Protein AF-Q5DI33-F1 (afdb_monomer_lite)

InterPro domains:
  IPR048680 Conserved oligomeric Golgi complex subunit 4, N-terminal [PF20663] (47-142)
  IPR048682 Conserved oligomeric Golgi complex subunit 4 [PTHR24016] (9-194)

Organism: Schistosoma japonicum (NCBI:txid6182)

Sequence (196 aa):
MDSNVCMVNDFTELNDLIEKSHSVKADLSDEIKNILTRRSELEHKLEKISSLIPDFHKLQVNAENSSKLVGCASELALQLSGKVEQLDFVKNHVLKCVEKLSHIITLKNSALGAKGCLVDNKLDEAAGYVFTYLKMDKDIISLVSRLAEDDPDNNPVITLNDCQQTLLKMIIEKFDEFILKHDEKNIIHLLKIFFY

Secondary structure (DSSP, 8-state):
----------HHHHHHHHHHHHHHHHHHHHHHHHHHHHHHHHHHHHHHHHHHHHHHHHHHHHHHHHHHHHHHHHHHHHHHHHHHHHHHHHHHHHHHHHHHHHHHHHHHHHHHHHHHHHHTT-HHHHHHHHHHHHTS-HHHHHHHHHHTTT-GGG-HHHHHHHHHHHHHHHHHHHHHHHHHTT-HHHHHHHHHHH--

Foldseek 3Di:
DDDDPPDPPDPVVVVVVVVVVVVVVVVVVVVVVVVVVVVVVVVVVVVVVVVCVVVVVVVVVVVVVVVVVVVVVVVVVVVVVVVVVVVVVVVVVVVVVVVLVVLLVLLLVLLVQLVVCVVVVNLLSNLVSLVSVVPDDPVSLVVQQVVCPVPVVSRSSVSSVVSVVSSVVVLVVVLVVCVVVVPVVVNVVSVVSVVD

Radius of gyration: 55.72 Å; chains: 1; bounding box: 127×26×138 Å

pLDDT: mean 82.63, std 13.07, range [31.17, 96.88]

Structure (mmCIF, N/CA/C/O backbone):
data_AF-Q5DI33-F1
#
_entry.id   AF-Q5DI33-F1
#
loop_
_atom_site.group_PDB
_atom_site.id
_atom_site.type_symbol
_atom_site.label_atom_id
_atom_site.label_alt_id
_atom_site.label_comp_id
_atom_site.label_asym_id
_atom_site.label_entity_id
_atom_site.label_seq_id
_atom_site.pdbx_PDB_ins_code
_atom_site.Cartn_x
_atom_site.Cartn_y
_atom_site.Cartn_z
_atom_site.occupancy
_atom_site.B_iso_or_equiv
_atom_site.auth_seq_id
_atom_site.auth_comp_id
_atom_site.auth_asym_id
_atom_site.auth_atom_id
_atom_site.pdbx_PDB_model_num
ATOM 1 N N . MET A 1 1 ? 72.433 -7.603 -87.850 1.00 44.78 1 MET A N 1
ATOM 2 C CA . MET A 1 1 ? 72.172 -6.536 -88.833 1.00 44.78 1 MET A CA 1
ATOM 3 C C . MET A 1 1 ? 71.516 -7.221 -90.001 1.00 44.78 1 MET A C 1
ATOM 5 O O . MET A 1 1 ? 72.180 -8.059 -90.573 1.00 44.78 1 MET A O 1
ATOM 9 N N . ASP A 1 2 ? 70.221 -6.979 -90.173 1.00 31.17 2 ASP A N 1
ATOM 10 C CA . ASP A 1 2 ? 69.369 -7.270 -91.340 1.00 31.17 2 ASP A CA 1
ATOM 11 C C . ASP A 1 2 ? 67.945 -6.988 -90.835 1.00 31.17 2 ASP A C 1
ATOM 13 O O . ASP A 1 2 ? 67.295 -7.822 -90.215 1.00 31.17 2 ASP A O 1
ATOM 17 N N . SER A 1 3 ? 67.595 -5.708 -90.683 1.00 46.69 3 SER A N 1
ATOM 18 C CA . SER A 1 3 ? 66.809 -4.995 -91.698 1.00 46.69 3 SER A CA 1
ATOM 19 C C . SER A 1 3 ? 65.645 -5.840 -92.204 1.00 46.69 3 SER A C 1
ATOM 21 O O . SER A 1 3 ? 65.631 -6.320 -93.330 1.00 46.69 3 SER A O 1
ATOM 23 N N . ASN A 1 4 ? 64.639 -5.986 -91.350 1.00 39.31 4 ASN A N 1
ATOM 24 C CA . ASN A 1 4 ? 63.272 -6.113 -91.821 1.00 39.31 4 ASN A CA 1
ATOM 25 C C . ASN A 1 4 ? 62.377 -5.252 -90.928 1.00 39.31 4 ASN A C 1
ATOM 27 O O . ASN A 1 4 ? 61.563 -5.719 -90.136 1.00 39.31 4 ASN A O 1
ATOM 31 N N . VAL A 1 5 ? 62.608 -3.941 -91.047 1.00 48.56 5 VAL A N 1
ATOM 32 C CA . VAL A 1 5 ? 61.527 -2.959 -90.999 1.00 48.56 5 VAL A CA 1
ATOM 33 C C . VAL A 1 5 ? 60.551 -3.418 -92.077 1.00 48.56 5 VAL A C 1
ATOM 35 O O . VAL A 1 5 ? 60.740 -3.131 -93.257 1.00 48.56 5 VAL A O 1
ATOM 38 N N . CYS A 1 6 ? 59.591 -4.253 -91.683 1.00 50.28 6 CYS A N 1
ATOM 39 C CA . CYS A 1 6 ? 58.514 -4.677 -92.554 1.00 50.28 6 CYS A CA 1
ATOM 40 C C . CYS A 1 6 ? 57.670 -3.431 -92.825 1.00 50.28 6 CYS A C 1
ATOM 42 O O . CYS A 1 6 ? 56.874 -3.009 -91.991 1.00 50.28 6 CYS A O 1
ATOM 44 N N . MET A 1 7 ? 58.017 -2.780 -93.933 1.00 49.38 7 MET A N 1
ATOM 45 C CA . MET A 1 7 ? 57.211 -1.925 -94.791 1.00 49.38 7 MET A CA 1
ATOM 46 C C . MET A 1 7 ? 55.802 -1.635 -94.263 1.00 49.38 7 MET A C 1
ATOM 48 O O . MET A 1 7 ? 54.842 -2.312 -94.621 1.00 49.38 7 MET A O 1
ATOM 52 N N . VAL A 1 8 ? 55.667 -0.546 -93.509 1.00 50.97 8 VAL A N 1
ATOM 53 C CA . VAL A 1 8 ? 54.421 0.224 -93.495 1.00 50.97 8 VAL A CA 1
ATOM 54 C C . VAL A 1 8 ? 54.382 0.974 -94.828 1.00 50.97 8 VAL A C 1
ATOM 56 O O . VAL A 1 8 ? 54.779 2.132 -94.914 1.00 50.97 8 VAL A O 1
ATOM 59 N N . ASN A 1 9 ? 54.048 0.258 -95.904 1.00 55.03 9 ASN A N 1
ATOM 60 C CA . ASN A 1 9 ? 54.024 0.809 -97.264 1.00 55.03 9 ASN A CA 1
ATOM 61 C C . ASN A 1 9 ? 52.664 1.381 -97.666 1.00 55.03 9 ASN A C 1
ATOM 63 O O . ASN A 1 9 ? 52.575 2.001 -98.721 1.00 55.03 9 ASN A O 1
ATOM 67 N N . ASP A 1 10 ? 51.647 1.259 -96.813 1.00 57.19 10 ASP A N 1
ATOM 68 C CA . ASP A 1 10 ? 50.397 1.989 -96.958 1.00 57.19 10 ASP A CA 1
ATOM 69 C C . ASP A 1 10 ? 50.299 3.044 -95.857 1.00 57.19 10 ASP A C 1
ATOM 71 O O . ASP A 1 10 ? 50.104 2.753 -94.677 1.00 57.19 10 ASP A O 1
ATOM 75 N N . PHE A 1 11 ? 50.403 4.310 -96.264 1.00 64.50 11 PHE A N 1
ATOM 76 C CA . PHE A 1 11 ? 50.097 5.486 -95.439 1.00 64.50 11 PHE A CA 1
ATOM 77 C C . PHE A 1 11 ? 48.742 5.341 -94.709 1.00 64.50 11 PHE A C 1
ATOM 79 O O . PHE A 1 11 ? 48.544 5.884 -93.625 1.00 64.50 11 PHE A O 1
ATOM 86 N N . THR A 1 12 ? 47.835 4.551 -95.283 1.00 69.88 12 THR A N 1
ATOM 87 C CA . THR A 1 12 ? 46.534 4.161 -94.738 1.00 69.88 12 THR A CA 1
ATOM 88 C C . THR A 1 12 ? 46.633 3.302 -93.470 1.00 69.88 12 THR A C 1
ATOM 90 O O . THR A 1 12 ? 45.932 3.593 -92.508 1.00 69.88 12 THR A O 1
ATOM 93 N N . GLU A 1 13 ? 47.517 2.297 -93.414 1.00 73.88 13 GLU A N 1
ATOM 94 C CA . GLU A 1 13 ? 47.664 1.423 -92.232 1.00 73.88 13 GLU A CA 1
ATOM 95 C C . GLU A 1 13 ? 48.309 2.161 -91.053 1.00 73.88 13 GLU A C 1
ATOM 97 O O . GLU A 1 13 ? 47.918 1.963 -89.903 1.00 73.88 13 GLU A O 1
ATOM 102 N N . LEU A 1 14 ? 49.263 3.064 -91.323 1.00 75.31 14 LEU A N 1
ATOM 103 C CA . LEU A 1 14 ? 49.844 3.921 -90.284 1.00 75.31 14 LEU A CA 1
ATOM 104 C C . LEU A 1 14 ? 48.796 4.865 -89.687 1.00 75.31 14 LEU A C 1
ATOM 106 O O . LEU A 1 14 ? 48.757 5.043 -88.471 1.00 75.31 14 LEU A O 1
ATOM 110 N N . ASN A 1 15 ? 47.952 5.456 -90.537 1.00 77.06 15 ASN A N 1
ATOM 111 C CA . ASN A 1 15 ? 46.877 6.339 -90.096 1.00 77.06 15 ASN A CA 1
ATOM 112 C C . ASN A 1 15 ? 45.816 5.586 -89.285 1.00 77.06 15 ASN A C 1
ATOM 114 O O . ASN A 1 15 ? 45.403 6.106 -88.256 1.00 77.06 15 ASN A O 1
ATOM 118 N N . ASP A 1 16 ? 45.452 4.359 -89.666 1.00 81.25 16 ASP A N 1
ATOM 119 C CA . ASP A 1 16 ? 44.507 3.521 -88.909 1.00 81.25 16 ASP A CA 1
ATOM 120 C C . ASP A 1 16 ? 45.058 3.144 -87.519 1.00 81.25 16 ASP A C 1
ATOM 122 O O . ASP A 1 16 ? 44.369 3.226 -86.501 1.00 81.25 16 ASP A O 1
ATOM 126 N N . LEU A 1 17 ? 46.352 2.818 -87.428 1.00 80.69 17 LEU A N 1
ATOM 127 C CA . LEU A 1 17 ? 47.011 2.492 -86.157 1.00 80.69 17 LEU A CA 1
ATOM 128 C C . LEU A 1 17 ? 47.173 3.728 -85.253 1.00 80.69 17 LEU A C 1
ATOM 130 O O . LEU A 1 17 ? 47.034 3.630 -84.029 1.00 80.69 17 LEU A O 1
ATOM 134 N N . ILE A 1 18 ? 47.423 4.899 -85.848 1.00 80.56 18 ILE A N 1
ATOM 135 C CA . ILE A 1 18 ? 47.423 6.196 -85.158 1.00 80.56 18 ILE A CA 1
ATOM 136 C C . ILE A 1 18 ? 46.013 6.532 -84.660 1.00 80.56 18 ILE A C 1
ATOM 138 O O . ILE A 1 18 ? 45.859 6.887 -83.491 1.00 80.56 18 ILE A O 1
ATOM 142 N N . GLU A 1 19 ? 44.983 6.369 -85.488 1.00 84.12 19 GLU A N 1
ATOM 143 C CA . GLU A 1 19 ? 43.584 6.630 -85.135 1.00 84.12 19 GLU A CA 1
ATOM 144 C C . GLU A 1 19 ? 43.111 5.708 -84.005 1.00 84.12 19 GLU A C 1
ATOM 146 O O . GLU A 1 19 ? 42.565 6.181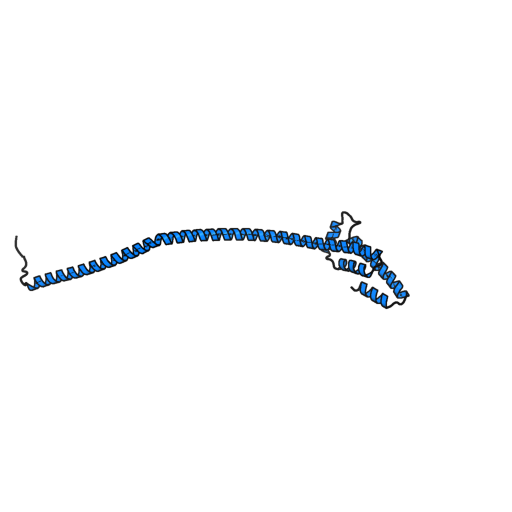 -83.008 1.00 84.12 19 GLU A O 1
ATOM 151 N N . LYS A 1 20 ? 43.446 4.417 -84.073 1.00 86.00 20 LYS A N 1
ATOM 152 C CA . LYS A 1 20 ? 43.172 3.440 -83.012 1.00 86.00 20 LYS A CA 1
ATOM 153 C C . LYS A 1 20 ? 43.924 3.741 -81.712 1.00 86.00 20 LYS A C 1
ATOM 155 O O . LYS A 1 20 ? 43.391 3.558 -80.621 1.00 86.00 20 LYS A O 1
ATOM 160 N N . SER A 1 21 ? 45.165 4.217 -81.795 1.00 81.69 21 SER A N 1
ATOM 161 C CA . SER A 1 21 ? 45.919 4.664 -80.615 1.00 81.69 21 SER A CA 1
ATOM 162 C C . SER A 1 21 ? 45.290 5.915 -79.989 1.00 81.69 21 SER A C 1
ATOM 16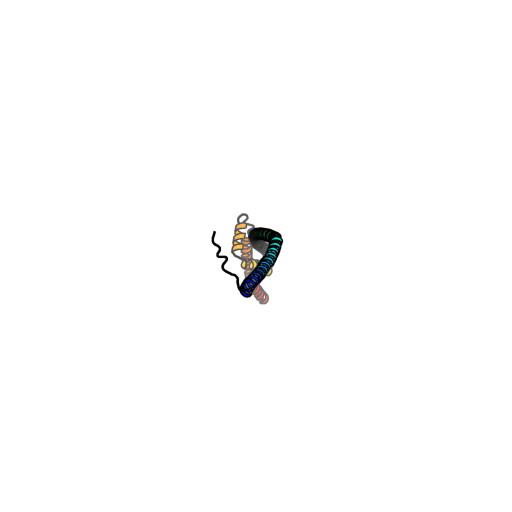4 O O . SER A 1 21 ? 45.161 6.010 -78.765 1.00 81.69 21 SER A O 1
ATOM 166 N N . HIS A 1 22 ? 44.829 6.856 -80.818 1.00 87.44 22 HIS A N 1
ATOM 167 C CA . HIS A 1 22 ? 44.099 8.036 -80.362 1.00 87.44 22 HIS A CA 1
ATOM 168 C C . HIS A 1 22 ? 42.747 7.684 -79.738 1.00 87.44 22 HIS A C 1
ATOM 170 O O . HIS A 1 22 ? 42.418 8.264 -78.702 1.00 87.44 22 HIS A O 1
ATOM 176 N N . SER A 1 23 ? 42.007 6.723 -80.299 1.00 88.38 23 SER A N 1
ATOM 177 C CA . SER A 1 23 ? 40.729 6.269 -79.744 1.00 88.38 23 SER A CA 1
ATOM 178 C C . SER A 1 23 ? 40.925 5.609 -78.379 1.00 88.38 23 SER A C 1
ATOM 180 O O . SER A 1 23 ? 40.301 6.022 -77.409 1.00 88.38 23 SER A O 1
ATOM 182 N N . VAL A 1 24 ? 41.891 4.691 -78.250 1.00 89.00 24 VAL A N 1
ATOM 183 C CA . VAL A 1 24 ? 42.219 4.045 -76.967 1.00 89.00 24 VAL A CA 1
ATOM 184 C C . VAL A 1 24 ? 42.677 5.071 -75.928 1.00 89.00 24 VAL A C 1
ATOM 186 O O . VAL A 1 24 ? 42.323 4.977 -74.754 1.00 89.00 24 VAL A O 1
ATOM 189 N N . LYS A 1 25 ? 43.449 6.085 -76.336 1.00 86.44 25 LYS A N 1
ATOM 190 C CA . LYS A 1 25 ? 43.870 7.168 -75.439 1.00 86.44 25 LYS A CA 1
ATOM 191 C C . LYS A 1 25 ? 42.691 8.035 -74.982 1.00 86.44 25 LYS A C 1
ATOM 193 O O . LYS A 1 25 ? 42.705 8.498 -73.841 1.00 86.44 25 LYS A O 1
ATOM 198 N N . ALA A 1 26 ? 41.703 8.265 -75.845 1.00 89.69 26 ALA A N 1
ATOM 199 C CA . ALA A 1 26 ? 40.478 8.977 -75.495 1.00 89.69 26 ALA A CA 1
ATOM 200 C C . ALA A 1 26 ? 39.623 8.155 -74.517 1.00 89.69 26 ALA A C 1
ATOM 202 O O . ALA A 1 26 ? 39.282 8.669 -73.452 1.00 89.69 26 ALA A O 1
ATOM 203 N N . ASP A 1 27 ? 39.406 6.869 -74.805 1.00 91.81 27 ASP A N 1
ATOM 204 C CA . ASP A 1 27 ? 38.651 5.945 -73.950 1.00 91.81 27 ASP A CA 1
ATOM 205 C C . ASP A 1 27 ? 39.274 5.839 -72.549 1.00 91.81 27 ASP A C 1
ATOM 207 O O . ASP A 1 27 ? 38.593 6.020 -71.538 1.00 91.81 27 ASP A O 1
ATOM 211 N N . LEU A 1 28 ? 40.598 5.648 -72.473 1.00 91.06 28 LEU A N 1
ATOM 212 C CA . LEU A 1 28 ? 41.333 5.635 -71.204 1.00 91.06 28 LEU A CA 1
ATOM 213 C C . LEU A 1 28 ? 41.238 6.977 -70.473 1.00 91.06 28 LEU A C 1
ATOM 215 O O . LEU A 1 28 ? 41.138 7.012 -69.247 1.00 91.06 28 LEU A O 1
ATOM 219 N N . SER A 1 29 ? 41.276 8.098 -71.199 1.00 91.81 29 SER A N 1
ATOM 220 C CA . SER A 1 29 ? 41.137 9.414 -70.578 1.00 91.81 29 SER A CA 1
ATOM 221 C C . SER A 1 29 ? 39.753 9.605 -69.964 1.00 91.81 29 SER A C 1
ATOM 223 O O . SER A 1 29 ? 39.655 10.247 -68.916 1.00 91.81 29 SER A O 1
ATOM 225 N N . ASP A 1 30 ? 38.705 9.083 -70.592 1.00 93.19 30 ASP A N 1
ATOM 226 C CA . ASP A 1 30 ? 37.338 9.186 -70.094 1.00 93.19 30 ASP A CA 1
ATOM 227 C C . ASP A 1 30 ? 37.078 8.215 -68.937 1.00 93.19 30 ASP A C 1
ATOM 229 O O . ASP A 1 30 ? 36.457 8.603 -67.944 1.00 93.19 30 ASP A O 1
ATOM 233 N N . GLU A 1 31 ? 37.656 7.013 -68.972 1.00 94.00 31 GLU A N 1
ATOM 234 C CA . GLU A 1 31 ? 37.632 6.084 -67.840 1.00 94.00 31 GLU A CA 1
ATOM 235 C C . GLU A 1 31 ? 38.352 6.669 -66.612 1.00 94.00 31 GLU A C 1
ATOM 237 O O . GLU A 1 31 ? 37.817 6.639 -65.501 1.00 94.00 31 GLU A O 1
ATOM 242 N N . ILE A 1 32 ? 39.511 7.312 -66.804 1.00 93.25 32 ILE A N 1
ATOM 243 C CA . ILE A 1 32 ? 40.227 8.014 -65.727 1.00 93.25 32 ILE A CA 1
ATOM 244 C C . ILE A 1 32 ? 39.377 9.153 -65.149 1.00 93.25 32 ILE A C 1
ATOM 246 O O . ILE A 1 32 ? 39.295 9.287 -63.926 1.00 93.25 32 ILE A O 1
ATOM 250 N N . LYS A 1 33 ? 38.703 9.958 -65.982 1.00 93.88 33 LYS A N 1
ATOM 251 C CA . LYS A 1 33 ? 37.793 11.015 -65.492 1.00 93.88 33 LYS A CA 1
ATOM 252 C C . LYS A 1 33 ? 36.632 10.431 -64.688 1.00 93.88 33 LYS A C 1
ATOM 254 O O . LYS A 1 33 ? 36.264 10.988 -63.652 1.00 93.88 33 LYS A O 1
ATOM 259 N N . ASN A 1 34 ? 36.073 9.307 -65.126 1.00 94.94 34 ASN A N 1
ATOM 260 C CA . ASN A 1 34 ? 34.996 8.625 -64.414 1.00 94.94 34 ASN A CA 1
ATOM 261 C C . ASN A 1 34 ? 35.470 8.091 -63.046 1.00 94.94 34 ASN A C 1
ATOM 263 O O . ASN A 1 34 ? 34.822 8.284 -62.018 1.00 94.94 34 ASN A O 1
ATOM 267 N N . ILE A 1 35 ? 36.666 7.503 -62.987 1.00 94.25 35 ILE A N 1
ATOM 268 C CA . ILE A 1 35 ? 37.259 7.049 -61.721 1.00 94.25 35 ILE A CA 1
ATOM 269 C C . ILE A 1 35 ? 37.544 8.235 -60.786 1.00 94.25 35 ILE A C 1
ATOM 271 O O . ILE A 1 35 ? 37.268 8.153 -59.588 1.00 94.25 35 ILE A O 1
ATOM 275 N N . LEU A 1 36 ? 38.056 9.351 -61.312 1.00 93.00 36 LEU A N 1
ATOM 276 C CA . LEU A 1 36 ? 38.345 10.555 -60.525 1.00 93.00 36 LEU A CA 1
ATOM 277 C C . LEU A 1 36 ? 37.079 11.204 -59.956 1.00 93.00 36 LEU A C 1
ATOM 279 O O . LEU A 1 36 ? 37.060 11.581 -58.784 1.00 93.00 36 LEU A O 1
ATOM 283 N N . THR A 1 37 ? 36.012 11.298 -60.750 1.00 94.44 37 THR A N 1
ATOM 284 C CA . THR A 1 37 ? 34.717 11.821 -60.284 1.00 94.44 37 THR A CA 1
ATOM 285 C C . THR A 1 37 ? 34.126 10.929 -59.196 1.00 94.44 37 THR A C 1
ATOM 287 O O . THR A 1 37 ? 33.798 11.419 -58.115 1.00 94.44 37 THR A O 1
ATOM 290 N N . ARG A 1 38 ? 34.120 9.606 -59.394 1.00 94.56 38 ARG A N 1
ATOM 291 C CA . ARG A 1 38 ? 33.676 8.649 -58.371 1.00 94.56 38 ARG A CA 1
ATOM 292 C C . ARG A 1 38 ? 34.510 8.714 -57.089 1.00 94.56 38 ARG A C 1
ATOM 294 O O . ARG A 1 38 ? 33.965 8.584 -55.993 1.00 94.56 38 ARG A O 1
ATOM 301 N N . ARG A 1 39 ? 35.825 8.918 -57.199 1.00 94.25 39 ARG A N 1
ATOM 302 C CA . ARG A 1 39 ? 36.699 9.115 -56.036 1.00 94.25 39 ARG A CA 1
ATOM 303 C C . ARG A 1 39 ? 36.318 10.379 -55.264 1.00 94.25 39 ARG A C 1
ATOM 305 O O . ARG A 1 39 ? 36.186 10.309 -54.047 1.00 94.25 39 ARG A O 1
ATOM 312 N N . SER A 1 40 ? 36.086 11.491 -55.959 1.00 93.69 40 SER A N 1
ATOM 313 C CA . SER A 1 40 ? 35.659 12.749 -55.334 1.00 93.69 40 SER A CA 1
ATOM 314 C C . SER A 1 40 ? 34.320 12.600 -54.597 1.00 93.69 40 SER A C 1
ATOM 316 O O . SER A 1 40 ? 34.174 13.053 -53.462 1.00 93.69 40 SER A O 1
ATOM 318 N N . GLU A 1 41 ? 33.359 11.881 -55.182 1.00 94.38 41 GLU A N 1
ATOM 319 C CA . GLU A 1 41 ? 32.087 11.585 -54.516 1.00 94.38 41 GLU A CA 1
ATOM 320 C C . GLU A 1 41 ? 32.260 10.745 -53.242 1.00 94.38 41 GLU A C 1
ATOM 322 O O . GLU A 1 41 ? 31.561 10.968 -52.249 1.00 94.38 41 GLU A O 1
ATOM 327 N N . LEU A 1 42 ? 33.171 9.766 -53.262 1.00 94.00 42 LEU A N 1
ATOM 328 C CA . LEU A 1 42 ? 33.480 8.934 -52.099 1.00 94.00 42 LEU A CA 1
ATOM 329 C C . LEU A 1 42 ? 34.164 9.739 -50.992 1.00 94.00 42 LEU A C 1
ATOM 331 O O . LEU A 1 42 ? 33.774 9.599 -49.835 1.00 94.00 42 LEU A O 1
ATOM 335 N N . GLU A 1 43 ? 35.122 10.600 -51.334 1.00 95.31 43 GLU A N 1
ATOM 336 C CA . GLU A 1 43 ? 35.795 11.487 -50.377 1.00 95.31 43 GLU A CA 1
ATOM 337 C C . GLU A 1 43 ? 34.782 12.413 -49.686 1.00 95.31 43 GLU A C 1
ATOM 339 O O . GLU A 1 43 ? 34.756 12.485 -48.460 1.00 95.31 43 GLU A O 1
ATOM 344 N N . HIS A 1 44 ? 33.847 13.002 -50.435 1.00 94.31 44 HIS A N 1
ATOM 345 C CA . HIS A 1 44 ? 32.794 13.843 -49.860 1.00 94.31 44 HIS A CA 1
ATOM 346 C C . HIS A 1 44 ? 31.805 13.062 -48.970 1.00 94.31 44 HIS A C 1
ATOM 348 O O . HIS A 1 44 ? 31.359 13.558 -47.933 1.00 94.31 44 HIS A O 1
ATOM 354 N N . LYS A 1 45 ? 31.451 11.817 -49.328 1.00 93.81 45 LYS A N 1
ATOM 355 C CA . LYS A 1 45 ? 30.645 10.943 -48.449 1.00 93.81 45 LYS A CA 1
ATOM 356 C C . LYS A 1 45 ? 31.395 10.599 -47.163 1.00 93.81 45 LYS A C 1
ATOM 358 O O . LYS A 1 45 ? 30.783 10.572 -46.098 1.00 93.81 45 LYS A O 1
ATOM 363 N N . LEU A 1 46 ? 32.698 10.349 -47.257 1.00 94.06 46 LEU A N 1
ATOM 364 C CA . LEU A 1 46 ? 33.542 10.036 -46.109 1.00 94.06 46 LEU A CA 1
ATOM 365 C C . LEU A 1 46 ? 33.687 11.246 -45.181 1.00 94.06 46 LEU A C 1
ATOM 367 O O . LEU A 1 46 ? 33.570 11.094 -43.969 1.00 94.06 46 LEU A O 1
ATOM 371 N N . GLU A 1 47 ? 33.836 12.445 -45.740 1.00 94.06 47 GLU A N 1
ATOM 372 C CA . GLU A 1 47 ? 33.858 13.696 -44.984 1.00 94.06 47 GLU A CA 1
ATOM 373 C C . GLU A 1 47 ? 32.536 13.915 -44.230 1.00 94.06 47 GLU A C 1
ATOM 375 O O . GLU A 1 47 ? 32.546 14.169 -43.025 1.00 94.06 47 GLU A O 1
ATOM 380 N N . LYS A 1 48 ? 31.391 13.685 -44.887 1.00 93.12 48 LYS A N 1
ATOM 381 C CA . LYS A 1 48 ? 30.071 13.715 -44.230 1.00 93.12 48 LYS A CA 1
ATOM 382 C C . LYS A 1 48 ? 29.929 12.700 -43.099 1.00 93.12 48 LYS A C 1
ATOM 384 O O . LYS A 1 48 ? 29.329 13.005 -42.078 1.00 93.12 48 LYS A O 1
ATOM 389 N N . ILE A 1 49 ? 30.447 11.487 -43.266 1.00 91.25 49 ILE A N 1
ATOM 390 C CA . ILE A 1 49 ? 30.435 10.494 -42.185 1.00 91.25 49 ILE A CA 1
ATOM 391 C C . ILE A 1 49 ? 31.339 10.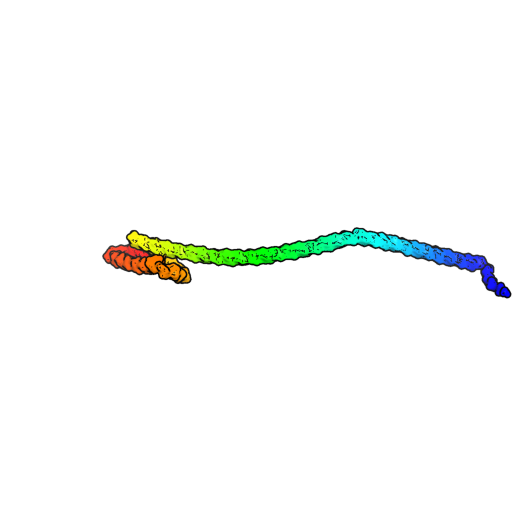967 -41.045 1.00 91.25 49 ILE A C 1
ATOM 393 O O . ILE A 1 49 ? 30.933 10.925 -39.887 1.00 91.25 49 ILE A O 1
ATOM 397 N N . SER A 1 50 ? 32.532 11.469 -41.366 1.00 91.50 50 SER A N 1
ATOM 398 C CA . SER A 1 50 ? 33.492 11.944 -40.370 1.00 91.50 50 SER A CA 1
ATOM 399 C C . SER A 1 50 ? 32.942 13.094 -39.521 1.00 91.50 50 SER A C 1
ATOM 401 O O . SER A 1 50 ? 33.184 13.126 -38.316 1.00 91.50 50 SER A O 1
ATOM 403 N N . SER A 1 51 ? 32.128 13.978 -40.109 1.00 92.56 51 SER A N 1
ATOM 404 C CA . SER A 1 51 ? 31.489 15.078 -39.386 1.00 92.56 51 SER A CA 1
ATOM 405 C C . SER A 1 51 ? 30.323 14.635 -38.498 1.00 92.56 51 SER A C 1
ATOM 407 O O . SER A 1 51 ? 30.033 15.312 -37.516 1.00 92.56 51 SER A O 1
ATOM 409 N N . LEU A 1 52 ? 29.697 13.487 -38.781 1.00 93.00 52 LEU A N 1
ATOM 410 C CA . LEU A 1 52 ? 28.607 12.919 -37.978 1.00 93.00 52 LEU A CA 1
ATOM 411 C C . LEU A 1 52 ? 29.097 12.081 -36.785 1.00 93.00 52 LEU A C 1
ATOM 413 O O . LEU A 1 52 ? 28.364 11.931 -35.807 1.00 93.00 52 LEU A O 1
ATOM 417 N N . ILE A 1 53 ? 30.324 11.544 -36.823 1.00 93.19 53 ILE A N 1
ATOM 418 C CA . ILE A 1 53 ? 30.898 10.724 -35.735 1.00 93.19 53 ILE A CA 1
ATOM 419 C C . ILE A 1 53 ? 30.815 11.415 -34.354 1.00 93.19 53 ILE A C 1
ATOM 421 O O . ILE A 1 53 ? 30.377 10.766 -33.400 1.00 93.19 53 ILE A O 1
ATOM 425 N N . PRO A 1 54 ? 31.171 12.708 -34.199 1.00 92.50 54 PRO A N 1
ATOM 426 C CA . PRO A 1 54 ? 31.058 13.401 -32.915 1.00 92.50 54 PRO A CA 1
ATOM 427 C C . PRO A 1 54 ? 29.625 13.468 -32.377 1.00 92.50 54 PRO A C 1
ATOM 429 O O . PRO A 1 54 ? 29.419 13.391 -31.165 1.00 92.50 54 PRO A O 1
ATOM 432 N N . ASP A 1 55 ? 28.632 13.594 -33.256 1.00 92.69 55 ASP A N 1
ATOM 433 C CA . ASP A 1 55 ? 27.228 13.660 -32.853 1.00 92.69 55 ASP A CA 1
ATOM 434 C C . ASP A 1 55 ? 26.696 12.283 -32.444 1.00 92.69 55 ASP A C 1
ATOM 436 O O . ASP A 1 55 ? 25.980 12.182 -31.446 1.00 92.69 55 ASP A O 1
ATOM 440 N N . PHE A 1 56 ? 27.133 11.209 -33.111 1.00 91.94 56 PHE A N 1
ATOM 441 C CA . PHE A 1 56 ? 26.876 9.841 -32.650 1.00 91.94 56 PHE A CA 1
ATOM 442 C C . PHE A 1 56 ? 27.495 9.570 -31.277 1.00 91.94 56 PHE A C 1
ATOM 444 O O . PHE A 1 56 ? 26.840 8.976 -30.423 1.00 91.94 56 PHE A O 1
ATOM 451 N N . HIS A 1 57 ? 28.715 10.049 -31.025 1.00 94.12 57 HIS A N 1
ATOM 452 C CA . HIS A 1 57 ? 29.346 9.909 -29.713 1.00 94.12 57 HIS A CA 1
ATOM 453 C C . HIS A 1 57 ? 28.560 10.652 -28.620 1.00 94.12 57 HIS A C 1
ATOM 455 O O . HIS A 1 57 ? 28.299 10.098 -27.553 1.00 94.12 57 HIS A O 1
ATOM 461 N N . LYS A 1 58 ? 28.116 11.891 -28.881 1.00 95.06 58 LYS A N 1
ATOM 462 C CA . LYS A 1 58 ? 27.239 12.623 -27.947 1.00 95.06 58 LYS A CA 1
ATOM 463 C C . LYS A 1 58 ? 25.929 11.877 -27.705 1.00 95.06 58 LYS A C 1
ATOM 465 O O . LYS A 1 58 ? 25.484 11.794 -26.563 1.00 95.06 58 LYS A O 1
ATOM 470 N N . LEU A 1 59 ? 25.318 11.332 -28.757 1.00 95.19 59 LEU A N 1
ATOM 471 C CA . LEU A 1 59 ? 24.086 10.556 -28.645 1.00 95.19 59 LEU A CA 1
ATOM 472 C C . LEU A 1 59 ? 24.289 9.306 -27.783 1.00 95.19 59 LEU A C 1
ATOM 474 O O . LEU A 1 59 ? 23.452 9.028 -26.929 1.00 95.19 59 LEU A O 1
ATOM 478 N N . GLN A 1 60 ? 25.405 8.596 -27.956 1.00 95.75 60 GLN A N 1
ATOM 479 C CA . GLN A 1 60 ? 25.755 7.440 -27.134 1.00 95.75 60 GLN A CA 1
ATOM 480 C C . GLN A 1 60 ? 25.899 7.827 -25.658 1.00 95.75 60 GLN A C 1
ATOM 482 O O . GLN A 1 60 ? 25.249 7.225 -24.806 1.00 95.75 60 GLN A O 1
ATOM 487 N N . VAL A 1 61 ? 26.684 8.865 -25.351 1.00 96.06 61 VAL A N 1
ATOM 488 C CA . VAL A 1 61 ? 26.861 9.349 -23.970 1.00 96.06 61 VAL A CA 1
ATOM 489 C C . VAL A 1 61 ? 25.522 9.765 -23.359 1.00 96.06 61 VAL A C 1
ATOM 491 O O . VAL A 1 61 ? 25.229 9.440 -22.209 1.00 96.06 61 VAL A O 1
ATOM 494 N N . ASN A 1 62 ? 24.674 10.447 -24.129 1.00 95.25 62 ASN A N 1
ATOM 495 C CA . ASN A 1 62 ? 23.342 10.833 -23.675 1.00 95.25 62 ASN A CA 1
ATOM 496 C C . ASN A 1 62 ? 22.458 9.611 -23.402 1.00 95.25 62 ASN A C 1
ATOM 498 O O . ASN A 1 62 ? 21.803 9.570 -22.365 1.00 95.25 62 ASN A O 1
ATOM 502 N N . ALA A 1 63 ? 22.471 8.602 -24.276 1.00 95.56 63 ALA A N 1
ATOM 503 C CA . ALA A 1 63 ? 21.719 7.366 -24.081 1.00 95.56 63 ALA A CA 1
ATOM 504 C C . ALA A 1 63 ? 22.185 6.601 -22.830 1.00 95.56 63 ALA A C 1
ATOM 506 O O . ALA A 1 63 ? 21.357 6.144 -22.041 1.00 95.56 63 ALA A O 1
ATOM 507 N N . GLU A 1 64 ? 23.497 6.515 -22.600 1.00 96.50 64 GLU A N 1
ATOM 508 C CA . GLU A 1 64 ? 24.069 5.909 -21.393 1.00 96.50 64 GLU A CA 1
ATOM 509 C C . GLU A 1 64 ? 23.657 6.668 -20.125 1.00 96.50 64 GLU A C 1
ATOM 511 O O . GLU A 1 64 ? 23.265 6.056 -19.130 1.00 96.50 64 GLU A O 1
ATOM 516 N N . ASN A 1 65 ? 23.695 8.001 -20.159 1.00 96.25 65 ASN A N 1
ATOM 517 C CA . ASN A 1 65 ? 23.272 8.837 -19.037 1.00 96.25 65 ASN A CA 1
ATOM 518 C C . ASN A 1 65 ? 21.772 8.702 -18.758 1.00 96.25 65 ASN A C 1
ATOM 520 O O . ASN A 1 65 ? 21.380 8.540 -17.604 1.00 96.25 65 ASN A O 1
ATOM 524 N N . SER A 1 66 ? 20.930 8.713 -19.794 1.00 95.44 66 SER A N 1
ATOM 525 C CA . SER A 1 66 ? 19.491 8.480 -19.655 1.00 95.44 66 SER A CA 1
ATOM 526 C C . SER A 1 66 ? 19.196 7.096 -19.082 1.00 95.44 66 SER A C 1
ATOM 528 O O . SER A 1 66 ? 18.369 6.985 -18.183 1.00 95.44 66 SER A O 1
ATOM 530 N N . SER A 1 67 ? 19.904 6.057 -19.530 1.00 96.62 67 SER A N 1
ATOM 531 C CA . SER A 1 67 ? 19.770 4.702 -18.984 1.00 96.62 67 SER A CA 1
ATOM 532 C C . SER A 1 67 ? 20.108 4.653 -17.490 1.00 96.62 67 SER A C 1
ATOM 534 O O . SER A 1 67 ? 19.323 4.139 -16.691 1.00 96.62 67 SER A O 1
ATOM 536 N N . LYS A 1 68 ? 21.219 5.281 -17.078 1.00 96.62 68 LYS A N 1
ATOM 537 C CA . LYS A 1 68 ? 21.594 5.400 -15.658 1.00 96.62 68 LYS A CA 1
ATOM 538 C C . LYS A 1 68 ? 20.534 6.142 -14.846 1.00 96.62 68 LYS A C 1
ATOM 540 O O . LYS A 1 68 ? 20.155 5.674 -13.777 1.00 96.62 68 LYS A O 1
ATOM 545 N N . LEU A 1 69 ? 20.029 7.266 -15.356 1.00 96.88 69 LEU A N 1
ATOM 546 C CA . LEU A 1 69 ? 18.986 8.051 -14.689 1.00 96.88 69 LEU A CA 1
ATOM 547 C C . LEU A 1 69 ? 17.691 7.254 -14.514 1.00 96.88 69 LEU A C 1
ATOM 549 O O . LEU A 1 69 ? 17.114 7.272 -13.430 1.00 96.88 69 LEU A O 1
ATOM 553 N N . VAL A 1 70 ? 17.257 6.529 -15.548 1.00 96.81 70 VAL A N 1
ATOM 554 C CA . VAL A 1 70 ? 16.087 5.643 -15.473 1.00 96.81 70 VAL A CA 1
ATOM 555 C C . VAL A 1 70 ? 16.320 4.528 -14.452 1.00 96.81 70 VAL A C 1
ATOM 557 O O . VAL A 1 70 ? 15.427 4.247 -13.655 1.00 96.81 70 VAL A O 1
ATOM 560 N N . GLY A 1 71 ? 17.523 3.948 -14.411 1.00 96.62 71 GLY A N 1
ATOM 561 C CA . GLY A 1 71 ? 17.911 2.964 -13.399 1.00 96.62 71 GLY A CA 1
ATOM 562 C C . GLY A 1 71 ? 17.798 3.508 -11.973 1.00 96.62 71 GLY A C 1
ATOM 563 O O . GLY A 1 71 ? 17.102 2.920 -11.146 1.00 96.62 71 GLY A O 1
ATOM 564 N N . CYS A 1 72 ? 18.397 4.671 -11.699 1.00 96.00 72 CYS A N 1
ATOM 565 C CA . CYS A 1 72 ? 18.304 5.324 -10.391 1.00 96.00 72 CYS A CA 1
ATOM 566 C C . CYS A 1 72 ? 16.858 5.686 -10.023 1.00 96.00 72 CYS A C 1
ATOM 568 O O . CYS A 1 72 ? 16.443 5.483 -8.885 1.00 96.00 72 CYS A O 1
ATOM 570 N N . ALA A 1 73 ? 16.071 6.198 -10.974 1.00 95.50 73 ALA A N 1
ATOM 571 C CA . ALA A 1 73 ? 14.665 6.522 -10.746 1.00 95.50 73 ALA A CA 1
ATOM 572 C C . ALA A 1 73 ? 13.843 5.268 -10.408 1.00 95.50 73 ALA A C 1
ATOM 574 O O . ALA A 1 73 ? 13.016 5.304 -9.498 1.00 95.50 73 ALA A O 1
ATOM 575 N N . SER A 1 74 ? 14.104 4.151 -11.092 1.00 96.19 74 SER A N 1
ATOM 576 C CA . SER A 1 74 ? 13.473 2.861 -10.807 1.00 96.19 74 SER A CA 1
ATOM 577 C C . SER A 1 74 ? 13.840 2.342 -9.416 1.00 96.19 74 SER A C 1
ATOM 579 O O . SER A 1 74 ? 12.966 1.887 -8.683 1.00 96.19 74 SER A O 1
ATOM 581 N N . GLU A 1 75 ? 15.113 2.415 -9.028 1.00 96.06 75 GLU A N 1
ATOM 582 C CA . GLU A 1 75 ? 15.562 1.983 -7.701 1.00 96.06 75 GLU A CA 1
ATOM 583 C C . GLU A 1 75 ? 14.927 2.826 -6.588 1.00 96.06 75 GLU A C 1
ATOM 585 O O . GLU A 1 75 ? 14.394 2.284 -5.618 1.00 96.06 75 GLU A O 1
ATOM 590 N N . LEU A 1 76 ? 14.896 4.150 -6.760 1.00 95.88 76 LEU A N 1
ATOM 591 C CA . LEU A 1 76 ? 14.224 5.056 -5.829 1.00 95.88 76 LEU A CA 1
ATOM 592 C C . LEU A 1 76 ? 12.722 4.772 -5.737 1.00 95.88 76 LEU A C 1
ATOM 594 O O . LEU A 1 76 ? 12.171 4.780 -4.637 1.00 95.88 76 LEU A O 1
ATOM 598 N N . ALA A 1 77 ? 12.058 4.485 -6.860 1.00 96.69 77 ALA A N 1
ATOM 599 C CA . ALA A 1 77 ? 10.645 4.122 -6.874 1.00 96.69 77 ALA A CA 1
ATOM 600 C C . ALA A 1 77 ? 10.380 2.810 -6.116 1.00 96.69 77 ALA A C 1
ATOM 602 O O . ALA A 1 77 ? 9.432 2.746 -5.335 1.00 96.69 77 ALA A O 1
ATOM 603 N N . LEU A 1 78 ? 11.239 1.795 -6.273 1.00 95.12 78 LEU A N 1
ATOM 604 C CA . LEU A 1 78 ? 11.137 0.539 -5.520 1.00 95.12 78 LEU A CA 1
ATOM 605 C C . LEU A 1 78 ? 11.334 0.766 -4.017 1.00 95.12 78 LEU A C 1
ATOM 607 O O . LEU A 1 78 ? 10.544 0.278 -3.208 1.00 95.12 78 LEU A O 1
ATOM 611 N N . GLN A 1 79 ? 12.344 1.550 -3.631 1.00 95.81 79 GLN A N 1
ATOM 612 C CA . GLN A 1 79 ? 12.583 1.891 -2.226 1.00 95.81 79 GLN A CA 1
ATOM 613 C C . GLN A 1 79 ? 11.422 2.689 -1.622 1.00 95.81 79 GLN A C 1
ATOM 615 O O . GLN A 1 79 ? 11.020 2.436 -0.484 1.00 95.81 79 GLN A O 1
ATOM 620 N N . LEU A 1 80 ? 10.871 3.648 -2.371 1.00 96.25 80 LEU A N 1
ATOM 621 C CA . LEU A 1 80 ? 9.715 4.428 -1.943 1.00 96.25 80 LEU A CA 1
ATOM 622 C C . LEU A 1 80 ? 8.481 3.537 -1.783 1.00 96.25 80 LEU A C 1
ATOM 624 O O . LEU A 1 80 ? 7.818 3.623 -0.755 1.00 96.25 80 LEU A O 1
ATOM 628 N N . SER A 1 81 ? 8.214 2.647 -2.742 1.00 95.50 81 SER A N 1
ATOM 629 C CA . SER A 1 81 ? 7.107 1.689 -2.668 1.00 95.50 81 SER A CA 1
ATOM 630 C C . SER A 1 81 ? 7.211 0.808 -1.423 1.00 95.50 81 SER A C 1
ATOM 632 O O . SER A 1 81 ? 6.238 0.682 -0.686 1.00 95.50 81 SER A O 1
ATOM 634 N N . GLY A 1 82 ? 8.400 0.267 -1.130 1.00 94.06 82 GLY A N 1
ATOM 635 C CA . GLY A 1 82 ? 8.614 -0.542 0.073 1.00 94.06 82 GLY A CA 1
ATOM 636 C C . GLY A 1 82 ? 8.389 0.243 1.371 1.00 94.06 82 GLY A C 1
ATOM 637 O O . GLY A 1 82 ? 7.804 -0.273 2.321 1.00 94.06 82 GLY A O 1
ATOM 638 N N . LYS A 1 83 ? 8.793 1.520 1.417 1.00 95.94 83 LYS A N 1
ATOM 639 C CA . LYS A 1 83 ? 8.520 2.394 2.572 1.00 95.94 83 LYS A CA 1
ATOM 640 C C . LYS A 1 83 ? 7.035 2.722 2.723 1.00 95.94 83 LYS A C 1
ATOM 642 O O . LYS A 1 83 ? 6.551 2.783 3.850 1.00 95.94 83 LYS A O 1
ATOM 647 N N . VAL A 1 84 ? 6.318 2.933 1.619 1.00 96.44 84 VAL A N 1
ATOM 648 C CA . VAL A 1 84 ? 4.866 3.173 1.634 1.00 96.44 84 VAL A CA 1
ATOM 649 C C . VAL A 1 84 ? 4.129 1.936 2.140 1.00 96.44 84 VAL A C 1
ATOM 651 O O . VAL A 1 84 ? 3.278 2.066 3.011 1.00 96.44 84 VAL A O 1
ATOM 654 N N . GLU A 1 85 ? 4.517 0.741 1.699 1.00 93.94 85 GLU A N 1
ATOM 655 C CA . GLU A 1 85 ? 3.925 -0.513 2.175 1.00 93.94 85 GLU A CA 1
ATOM 656 C C . GLU A 1 85 ? 4.138 -0.718 3.685 1.00 93.94 85 GLU A C 1
ATOM 658 O O . GLU A 1 85 ? 3.202 -1.046 4.418 1.00 93.94 85 GLU A O 1
ATOM 663 N N . GLN A 1 86 ? 5.349 -0.446 4.184 1.00 94.69 86 GLN A N 1
ATOM 664 C CA . GLN A 1 86 ? 5.633 -0.476 5.623 1.00 94.69 86 GLN A CA 1
ATOM 665 C C . GLN A 1 86 ? 4.800 0.552 6.398 1.00 94.69 86 GLN A C 1
ATOM 667 O O . GLN A 1 86 ? 4.272 0.247 7.471 1.00 94.69 86 GLN A O 1
ATOM 672 N N . LEU A 1 87 ? 4.663 1.768 5.865 1.00 96.06 87 LEU A N 1
ATOM 673 C CA . LEU A 1 87 ? 3.852 2.813 6.479 1.00 96.06 87 LEU A CA 1
ATOM 674 C C . LEU A 1 87 ? 2.372 2.417 6.524 1.00 96.06 87 LEU A C 1
ATOM 676 O O . LEU A 1 87 ? 1.730 2.596 7.559 1.00 96.06 87 LEU A O 1
ATOM 680 N N . ASP A 1 88 ? 1.844 1.844 5.445 1.00 96.31 88 ASP A N 1
ATOM 681 C CA . ASP A 1 88 ? 0.465 1.366 5.375 1.00 96.31 88 ASP A CA 1
ATOM 682 C C . ASP A 1 88 ? 0.213 0.218 6.353 1.00 96.31 88 ASP A C 1
ATOM 684 O O . ASP A 1 88 ? -0.828 0.191 7.015 1.00 96.31 88 ASP A O 1
ATOM 688 N N . PHE A 1 89 ? 1.176 -0.689 6.534 1.00 95.31 89 PHE A N 1
ATOM 689 C CA . PHE A 1 89 ? 1.091 -1.728 7.559 1.00 95.31 89 PHE A CA 1
ATOM 690 C C . PHE A 1 89 ? 0.960 -1.128 8.967 1.00 95.31 89 PHE A C 1
ATOM 692 O O . PHE A 1 89 ? 0.033 -1.473 9.707 1.00 95.31 89 PHE A O 1
ATOM 699 N N . VAL A 1 90 ? 1.843 -0.190 9.327 1.00 95.44 90 VAL A N 1
ATOM 700 C CA . VAL A 1 90 ? 1.807 0.478 10.639 1.00 95.44 90 VAL A CA 1
ATOM 701 C C . VAL A 1 90 ? 0.511 1.267 10.808 1.00 95.44 90 VAL A C 1
ATOM 703 O O . VAL A 1 90 ? -0.145 1.156 11.843 1.00 95.44 90 VAL A O 1
ATOM 706 N N . LYS A 1 91 ? 0.092 2.015 9.785 1.00 96.12 91 LYS A N 1
ATOM 707 C CA . LYS A 1 91 ? -1.157 2.782 9.785 1.00 96.12 91 LYS A CA 1
ATOM 708 C C . LYS A 1 91 ? -2.366 1.881 10.011 1.00 96.12 91 LYS A C 1
ATOM 710 O O . LYS A 1 91 ? -3.191 2.185 10.867 1.00 96.12 91 LYS A O 1
ATOM 715 N N . ASN A 1 92 ? -2.458 0.761 9.299 1.00 95.44 92 ASN A N 1
ATOM 716 C CA . ASN A 1 92 ? -3.549 -0.196 9.466 1.00 95.44 92 ASN A CA 1
ATOM 717 C C . ASN A 1 92 ? -3.561 -0.804 10.871 1.00 95.44 92 ASN A C 1
ATOM 719 O O . ASN A 1 92 ? -4.630 -0.996 11.451 1.00 95.44 92 ASN A O 1
ATOM 723 N N . HIS A 1 93 ? -2.390 -1.078 11.444 1.00 94.31 93 HIS A N 1
ATOM 724 C CA . HIS A 1 93 ? -2.296 -1.558 12.818 1.00 94.31 93 HIS A CA 1
ATOM 725 C C . HIS A 1 93 ? -2.777 -0.502 13.825 1.00 94.31 93 HIS A C 1
ATOM 727 O O . HIS A 1 93 ? -3.590 -0.807 14.697 1.00 94.31 93 HIS A O 1
ATOM 733 N N . VAL A 1 94 ? -2.352 0.755 13.665 1.00 96.25 94 VAL A N 1
ATOM 734 C CA . VAL A 1 94 ? -2.797 1.875 14.507 1.00 96.25 94 VAL A CA 1
ATOM 735 C C . VAL A 1 94 ? -4.306 2.085 14.392 1.00 96.25 94 VAL A C 1
ATOM 737 O O . VAL A 1 94 ? -4.970 2.196 15.417 1.00 96.25 94 VAL A O 1
ATOM 740 N N . LEU A 1 95 ? -4.869 2.074 13.181 1.00 95.19 95 LEU A N 1
ATOM 741 C CA . LEU A 1 95 ? -6.312 2.226 12.969 1.00 95.19 95 LEU A CA 1
ATOM 742 C C . LEU A 1 95 ? -7.113 1.130 13.681 1.00 95.19 95 LEU A C 1
ATOM 744 O O . LEU A 1 95 ? -8.074 1.444 14.378 1.00 95.19 95 LEU A O 1
ATOM 748 N N . LYS A 1 96 ? -6.671 -0.131 13.601 1.00 91.25 96 LYS A N 1
ATOM 749 C CA . LYS A 1 96 ? -7.291 -1.240 14.345 1.00 91.25 96 LYS A CA 1
ATOM 750 C C . LYS A 1 96 ? -7.215 -1.036 15.859 1.00 91.25 96 LYS A C 1
ATOM 752 O O . LYS A 1 96 ? -8.168 -1.344 16.568 1.00 91.25 96 LYS A O 1
ATOM 757 N N . CYS A 1 97 ? -6.095 -0.530 16.375 1.00 90.44 97 CYS A N 1
ATOM 758 C CA . CYS A 1 97 ? -5.968 -0.212 17.798 1.00 90.44 97 CYS A CA 1
ATOM 759 C C . CYS A 1 97 ? -6.903 0.930 18.216 1.00 90.44 97 CYS A C 1
ATOM 761 O O . CYS A 1 97 ? -7.528 0.836 19.269 1.00 90.44 97 CYS A O 1
ATOM 763 N N . VAL A 1 98 ? -7.035 1.974 17.395 1.00 92.38 98 VAL A N 1
ATOM 764 C CA . VAL A 1 98 ? -7.958 3.094 17.636 1.00 92.38 98 VAL A CA 1
ATOM 765 C C . VAL A 1 98 ? -9.412 2.623 17.624 1.00 92.38 98 VAL A C 1
ATOM 767 O O . VAL A 1 98 ? -10.178 3.010 18.500 1.00 92.38 98 VAL A O 1
ATOM 770 N N . GLU A 1 99 ? -9.789 1.753 16.689 1.00 90.50 99 GLU A N 1
ATOM 771 C CA . GLU A 1 99 ? -11.128 1.161 16.628 1.00 90.50 99 GLU A CA 1
ATOM 772 C C . GLU A 1 99 ? -11.428 0.325 17.880 1.00 90.50 99 GLU A C 1
ATOM 774 O O . GLU A 1 99 ? -12.441 0.538 18.548 1.00 90.50 99 GLU A O 1
ATOM 779 N N . LYS A 1 100 ? -10.498 -0.554 18.277 1.00 89.06 100 LYS A N 1
ATOM 780 C CA . LYS A 1 100 ? -10.606 -1.309 19.534 1.00 89.06 100 LYS A CA 1
ATOM 781 C C . LYS A 1 100 ? -10.730 -0.382 20.740 1.00 89.06 100 LYS A C 1
ATOM 783 O O . LYS A 1 100 ? -11.578 -0.616 21.592 1.00 89.06 100 LYS A O 1
ATOM 788 N N . LEU A 1 101 ? -9.929 0.681 20.809 1.00 90.69 101 LEU A N 1
ATOM 789 C CA . LEU A 1 101 ? -9.999 1.662 21.891 1.00 90.69 101 LEU A CA 1
ATOM 790 C C . LEU A 1 101 ? -11.350 2.385 21.916 1.00 90.69 101 LEU A C 1
ATOM 792 O O . LEU A 1 101 ? -11.935 2.538 22.984 1.00 90.69 101 LEU A O 1
ATOM 796 N N . SER A 1 102 ? -11.870 2.787 20.756 1.00 90.56 102 SER A N 1
ATOM 797 C CA . SER A 1 102 ? -13.195 3.399 20.644 1.00 90.56 102 SER A CA 1
ATOM 798 C C . SER A 1 102 ? -14.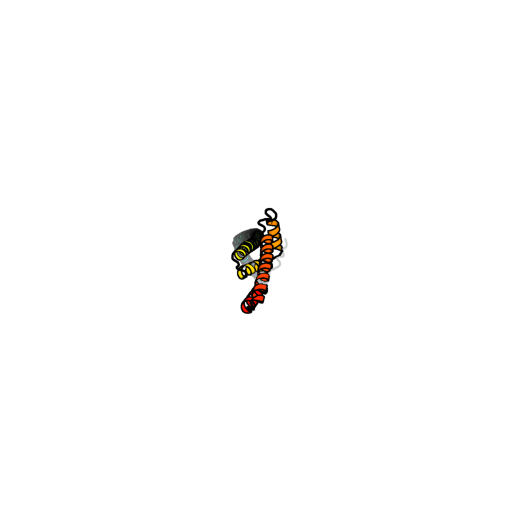280 2.462 21.167 1.00 90.56 102 SER A C 1
ATOM 800 O O . SER A 1 102 ? -15.128 2.893 21.943 1.00 90.56 102 SER A O 1
ATOM 802 N N . HIS A 1 103 ? -14.215 1.178 20.820 1.00 88.06 103 HIS A N 1
ATOM 803 C CA . HIS A 1 103 ? -15.113 0.165 21.357 1.00 88.06 103 HIS A CA 1
ATOM 804 C C . HIS A 1 103 ? -14.982 0.027 22.888 1.00 88.06 103 HIS A C 1
ATOM 806 O O . HIS A 1 103 ? -15.988 0.056 23.595 1.00 88.06 103 HIS A O 1
ATOM 812 N N . ILE A 1 104 ? -13.766 -0.029 23.435 1.00 86.81 104 ILE A N 1
ATOM 813 C CA . ILE A 1 104 ? -13.543 -0.075 24.893 1.00 86.81 104 ILE A CA 1
ATOM 814 C C . ILE A 1 104 ? -14.171 1.145 25.593 1.00 86.81 104 ILE A C 1
ATOM 816 O O . ILE A 1 104 ? -14.838 1.000 26.618 1.00 86.81 104 ILE A O 1
ATOM 820 N N . ILE A 1 105 ? -13.991 2.345 25.032 1.00 87.56 105 ILE A N 1
ATOM 821 C CA . ILE A 1 105 ? -14.570 3.587 25.565 1.00 87.56 105 ILE A CA 1
ATOM 822 C C . ILE A 1 105 ? -16.098 3.523 25.544 1.00 87.56 105 ILE A C 1
ATOM 824 O O . ILE A 1 105 ? -16.730 3.833 26.553 1.00 87.56 105 ILE A O 1
ATOM 828 N N . THR A 1 106 ? -16.696 3.090 24.432 1.00 88.38 106 THR A N 1
ATOM 829 C CA . THR A 1 106 ? -18.150 2.914 24.322 1.00 88.38 106 THR A CA 1
ATOM 830 C C . THR A 1 106 ? -18.667 1.954 25.387 1.00 88.38 106 THR A C 1
ATOM 832 O O . THR A 1 106 ? -19.637 2.273 26.066 1.00 88.38 106 THR A O 1
ATOM 835 N N . LEU A 1 107 ? -17.986 0.826 25.604 1.00 87.12 107 LEU A N 1
ATOM 836 C CA . LEU A 1 107 ? -18.384 -0.151 26.615 1.00 87.12 107 LEU A CA 1
ATOM 837 C C . LEU A 1 107 ? -18.323 0.431 28.034 1.00 87.12 107 LEU A C 1
ATOM 839 O O . LEU A 1 107 ? -19.263 0.274 28.813 1.00 87.12 107 LEU A O 1
ATOM 843 N N . LYS A 1 108 ? -17.246 1.152 28.362 1.00 86.25 108 LYS A N 1
ATOM 844 C CA . LYS A 1 108 ? -17.103 1.822 29.661 1.00 86.25 108 LYS A CA 1
ATOM 845 C C . LYS A 1 108 ? -18.178 2.890 29.872 1.00 86.25 108 LYS A C 1
ATOM 847 O O . LYS A 1 108 ? -18.750 2.977 30.956 1.00 86.25 108 LYS A O 1
ATOM 852 N N . ASN A 1 109 ? -18.480 3.675 28.840 1.00 87.44 109 ASN A N 1
ATOM 853 C CA . ASN A 1 109 ? -19.536 4.682 28.894 1.00 87.44 109 ASN A CA 1
ATOM 854 C C . ASN A 1 109 ? -20.916 4.045 29.067 1.00 87.44 109 ASN A C 1
ATOM 856 O O . ASN A 1 109 ? -21.702 4.548 29.862 1.00 87.44 109 ASN A O 1
ATOM 860 N N . SER A 1 110 ? -21.193 2.923 28.397 1.00 86.31 110 SER A N 1
ATOM 861 C CA . SER A 1 110 ? -22.427 2.163 28.613 1.00 86.31 110 SER A CA 1
ATOM 862 C C . SER A 1 110 ? -22.535 1.646 30.044 1.00 86.31 110 SER A C 1
ATOM 864 O O . SER A 1 110 ? -23.612 1.721 30.622 1.00 86.31 110 SER A O 1
ATOM 866 N N . ALA A 1 111 ? -21.441 1.171 30.648 1.00 85.94 111 ALA A N 1
ATOM 867 C CA . ALA A 1 111 ? -21.448 0.712 32.038 1.00 85.94 111 ALA A CA 1
ATOM 868 C C . ALA A 1 111 ? -21.755 1.848 33.026 1.00 85.94 111 ALA A C 1
ATOM 870 O O . ALA A 1 111 ? -22.606 1.704 33.905 1.00 85.94 111 ALA A O 1
ATOM 871 N N . LEU A 1 112 ? -21.097 2.999 32.856 1.00 86.00 112 LEU A N 1
ATOM 872 C CA . LEU A 1 112 ? -21.329 4.181 33.689 1.00 86.00 112 LEU A CA 1
ATOM 873 C C . LEU A 1 112 ? -22.739 4.755 33.483 1.00 86.00 112 LEU A C 1
ATOM 875 O O . LEU A 1 112 ? -23.410 5.090 34.458 1.00 86.00 112 LEU A O 1
ATOM 879 N N . GLY A 1 113 ? -23.194 4.828 32.231 1.00 85.19 113 GLY A N 1
ATOM 880 C CA . GLY A 1 113 ? -24.525 5.304 31.860 1.00 85.19 113 GLY A CA 1
ATOM 881 C C . GLY A 1 113 ? -25.631 4.406 32.403 1.00 85.19 113 GLY A C 1
ATOM 882 O O . GLY A 1 113 ? -26.536 4.898 33.069 1.00 85.19 113 GLY A O 1
ATOM 883 N N . ALA A 1 114 ? -25.520 3.086 32.222 1.00 85.88 114 ALA A N 1
ATOM 884 C CA . ALA A 1 114 ? -26.483 2.122 32.753 1.00 85.88 114 ALA A CA 1
ATOM 885 C C . ALA A 1 114 ? -26.602 2.223 34.279 1.00 85.88 114 ALA A C 1
ATOM 887 O O . ALA A 1 114 ? -27.713 2.298 34.804 1.00 85.88 114 ALA A O 1
ATOM 888 N N . LYS A 1 115 ? -25.468 2.299 34.990 1.00 84.75 115 LYS A N 1
ATOM 889 C CA . LYS A 1 115 ? -25.453 2.458 36.449 1.00 84.75 115 LYS A CA 1
ATOM 890 C C . LYS A 1 115 ? -26.117 3.766 36.891 1.00 84.75 115 LYS A C 1
ATOM 892 O O . LYS A 1 115 ? -26.896 3.749 37.838 1.00 84.75 115 LYS A O 1
ATOM 897 N N . GLY A 1 116 ? -25.844 4.878 36.204 1.00 83.88 116 GLY A N 1
ATOM 898 C CA . GLY A 1 116 ? -26.473 6.174 36.484 1.00 83.88 116 GLY A CA 1
ATOM 899 C C . GLY A 1 116 ? -27.985 6.166 36.240 1.00 83.88 116 GLY A C 1
ATOM 900 O O . GLY A 1 116 ? -28.756 6.512 37.129 1.00 83.88 116 GLY A O 1
ATOM 901 N N . CYS A 1 117 ? -28.425 5.686 35.076 1.00 83.88 117 CYS A N 1
ATOM 902 C CA . CYS A 1 117 ? -29.845 5.617 34.726 1.00 83.88 117 CYS A CA 1
ATOM 903 C C . CYS A 1 117 ? -30.639 4.680 35.650 1.00 83.88 117 CYS A C 1
ATOM 905 O O . CYS A 1 117 ? -31.804 4.957 35.928 1.00 83.88 117 CYS A O 1
ATOM 907 N N . LEU A 1 118 ? -30.025 3.603 36.158 1.00 79.94 118 LEU A N 1
ATOM 908 C CA . LEU A 1 118 ? -30.647 2.738 37.166 1.00 79.94 118 LEU A CA 1
ATOM 909 C C . LEU A 1 118 ? -30.871 3.464 38.497 1.00 79.94 118 LEU A C 1
ATOM 911 O O . LEU A 1 118 ? -31.933 3.304 39.093 1.00 79.94 118 LEU A O 1
ATOM 915 N N . VAL A 1 119 ? -29.919 4.293 38.942 1.00 81.19 119 VAL A N 1
ATOM 916 C CA . VAL A 1 119 ? -30.085 5.129 40.148 1.00 81.19 119 VAL A CA 1
ATOM 917 C C . VAL A 1 119 ? -31.207 6.153 39.954 1.00 81.19 119 VAL A C 1
ATOM 919 O O . VAL A 1 119 ? -32.017 6.359 40.856 1.00 81.19 119 VAL A O 1
ATOM 922 N N . ASP A 1 120 ? -31.307 6.729 38.757 1.00 82.06 120 ASP A N 1
ATOM 923 C CA . ASP A 1 120 ? -32.329 7.720 38.407 1.00 82.06 120 ASP A CA 1
ATOM 924 C C . ASP A 1 120 ? -33.693 7.098 38.022 1.00 82.06 120 ASP A C 1
ATOM 926 O O . ASP A 1 120 ? -34.606 7.819 37.615 1.00 82.06 120 ASP A O 1
ATOM 930 N N . ASN A 1 121 ? -33.865 5.770 38.147 1.00 76.19 121 ASN A N 1
ATOM 931 C CA . ASN A 1 121 ? -35.067 5.013 37.745 1.00 76.19 121 ASN A CA 1
ATOM 932 C C . ASN A 1 121 ? -35.481 5.185 36.264 1.00 76.19 121 ASN A C 1
ATOM 934 O O . ASN A 1 121 ? -36.643 4.983 35.899 1.00 76.19 121 ASN A O 1
ATOM 938 N N . LYS A 1 122 ? -34.541 5.525 35.381 1.00 80.12 122 LYS A N 1
ATOM 939 C CA . LYS A 1 122 ? -34.778 5.694 33.942 1.00 80.12 122 LYS A CA 1
ATOM 940 C C . LYS A 1 122 ? -34.566 4.386 33.182 1.00 80.12 122 LYS A C 1
ATOM 942 O O . LYS A 1 122 ? -33.512 4.150 32.589 1.00 80.12 122 LYS A O 1
ATOM 947 N N . LEU A 1 123 ? -35.592 3.539 33.192 1.00 75.44 123 LEU A N 1
ATOM 948 C CA . LEU A 1 123 ? -35.537 2.195 32.607 1.00 75.44 123 LEU A CA 1
ATOM 949 C C . LEU A 1 123 ? -35.311 2.199 31.082 1.00 75.44 123 LEU A C 1
ATOM 951 O O . LEU A 1 123 ? -34.569 1.355 30.589 1.00 75.44 123 LEU A O 1
ATOM 955 N N . ASP A 1 124 ? -35.877 3.166 30.349 1.00 74.38 124 ASP A N 1
ATOM 956 C CA . ASP A 1 124 ? -35.706 3.292 28.891 1.00 74.38 124 ASP A CA 1
ATOM 957 C C . ASP A 1 124 ? -34.238 3.544 28.491 1.00 74.38 124 ASP A C 1
ATOM 959 O O . ASP A 1 124 ? -33.678 2.864 27.630 1.00 74.38 124 ASP A O 1
ATOM 963 N N . GLU A 1 125 ? -33.595 4.524 29.136 1.00 78.06 125 GLU A N 1
ATOM 964 C CA . GLU A 1 125 ? -32.205 4.898 28.849 1.00 78.06 125 GLU A CA 1
ATOM 965 C C . GLU A 1 125 ? -31.241 3.774 29.268 1.00 78.06 125 GLU A C 1
ATOM 967 O O . GLU A 1 125 ? -30.321 3.430 28.523 1.00 78.06 125 GLU A O 1
ATOM 972 N N . ALA A 1 126 ? -31.490 3.138 30.420 1.00 78.25 126 ALA A N 1
ATOM 973 C CA . ALA A 1 126 ? -30.695 2.008 30.896 1.00 78.25 126 ALA A CA 1
ATOM 974 C C . ALA A 1 126 ? -30.783 0.791 29.955 1.00 78.25 126 ALA A C 1
ATOM 976 O O . ALA A 1 126 ? -29.757 0.171 29.660 1.00 78.25 126 ALA A O 1
ATOM 977 N N . ALA A 1 127 ? -31.972 0.484 29.424 1.00 76.75 127 ALA A N 1
ATOM 978 C CA . ALA A 1 127 ? -32.150 -0.571 28.429 1.00 76.75 127 ALA A CA 1
ATOM 979 C C . ALA A 1 127 ? -31.356 -0.289 27.143 1.00 76.75 127 ALA A C 1
ATOM 981 O O . ALA A 1 127 ? -30.716 -1.195 26.614 1.00 76.75 127 ALA A O 1
ATOM 982 N N . GLY A 1 128 ? -31.300 0.967 26.686 1.00 81.00 128 GLY A N 1
ATOM 983 C CA . GLY A 1 128 ? -30.490 1.362 25.527 1.00 81.00 128 GLY A CA 1
ATOM 984 C C . GLY A 1 128 ? -28.983 1.125 25.716 1.00 81.00 128 GLY A C 1
ATOM 985 O O . GLY A 1 128 ? -28.298 0.652 24.800 1.00 81.00 128 GLY A O 1
ATOM 986 N N . TYR A 1 129 ? -28.454 1.388 26.915 1.00 82.75 129 TYR A N 1
ATOM 987 C CA . TYR A 1 129 ? -27.053 1.099 27.242 1.00 82.75 129 TYR A CA 1
ATOM 988 C C . TYR A 1 129 ? -26.760 -0.406 27.298 1.00 82.75 129 TYR A C 1
ATOM 990 O O . TYR A 1 129 ? -25.737 -0.851 26.770 1.00 82.75 129 TYR A O 1
ATOM 998 N N . VAL A 1 130 ? -27.672 -1.199 27.870 1.00 81.56 130 VAL A N 1
ATOM 999 C CA . VAL A 1 130 ? -27.561 -2.668 27.909 1.00 81.56 130 VAL A CA 1
ATOM 1000 C C . VAL A 1 130 ? -27.687 -3.269 26.505 1.00 81.56 130 VAL A C 1
ATOM 1002 O O . VAL A 1 130 ? -26.909 -4.148 26.145 1.00 81.56 130 VAL A O 1
ATOM 1005 N N . PHE A 1 131 ? -28.585 -2.757 25.664 1.00 80.88 131 PHE A N 1
ATOM 1006 C CA . PHE A 1 131 ? -28.713 -3.182 24.269 1.00 80.88 131 PHE A CA 1
ATOM 1007 C C . PHE A 1 131 ? -27.426 -2.927 23.472 1.00 80.88 131 PHE A C 1
ATOM 1009 O O . PHE A 1 131 ? -26.947 -3.796 22.741 1.00 80.88 131 PHE A O 1
ATOM 1016 N N . THR A 1 132 ? -26.817 -1.753 23.658 1.00 82.50 132 THR A N 1
ATOM 1017 C CA . THR A 1 132 ? -25.536 -1.409 23.021 1.00 82.50 132 THR A CA 1
ATOM 1018 C C . THR A 1 132 ? -24.430 -2.386 23.426 1.00 82.50 132 THR A C 1
ATOM 1020 O O . THR A 1 132 ? -23.625 -2.781 22.585 1.00 82.50 132 THR A O 1
ATOM 1023 N N . TYR A 1 133 ? -24.422 -2.822 24.689 1.00 81.75 133 TYR A N 1
ATOM 1024 C CA . TYR A 1 133 ? -23.530 -3.873 25.175 1.00 81.75 133 TYR A CA 1
ATOM 1025 C C . TYR A 1 133 ? -23.815 -5.237 24.527 1.00 81.75 133 TYR A C 1
ATOM 1027 O O . TYR A 1 133 ? -22.887 -5.881 24.046 1.00 81.75 133 TYR A O 1
ATOM 1035 N N . LEU A 1 134 ? -25.080 -5.661 24.447 1.00 80.12 134 LEU A N 1
ATOM 1036 C CA . LEU A 1 134 ? -25.464 -6.955 23.863 1.00 80.12 134 LEU A CA 1
ATOM 1037 C C . LEU A 1 134 ? -25.158 -7.055 22.362 1.00 80.12 134 LEU A C 1
ATOM 1039 O O . LEU A 1 134 ? -24.884 -8.143 21.856 1.00 80.12 134 LEU A O 1
ATOM 1043 N N . LYS A 1 135 ? -25.188 -5.926 21.649 1.00 83.94 135 LYS A N 1
ATOM 1044 C CA . LYS A 1 135 ? -24.828 -5.839 20.227 1.00 83.94 135 LYS A CA 1
ATOM 1045 C C . LYS A 1 135 ? -23.311 -5.826 19.988 1.00 83.94 135 LYS A C 1
ATOM 1047 O O . LYS A 1 135 ? -22.867 -5.959 18.848 1.00 83.94 135 LYS A O 1
ATOM 1052 N N . MET A 1 136 ? -22.517 -5.628 21.036 1.00 84.00 136 MET A N 1
ATOM 1053 C CA . MET A 1 136 ? -21.072 -5.477 20.939 1.00 84.00 136 MET A CA 1
ATOM 1054 C C . MET A 1 136 ? -20.371 -6.811 20.670 1.00 84.00 136 MET A C 1
ATOM 1056 O O . MET A 1 136 ? -20.819 -7.870 21.107 1.00 84.00 136 MET A O 1
ATOM 1060 N N . ASP A 1 137 ? -19.248 -6.760 19.953 1.00 83.31 137 ASP A N 1
ATOM 1061 C CA . ASP A 1 137 ? -18.493 -7.963 19.606 1.00 83.31 137 ASP A CA 1
ATOM 1062 C C . ASP A 1 137 ? -17.918 -8.654 20.858 1.00 83.31 137 ASP A C 1
ATOM 1064 O O . ASP A 1 137 ? -17.322 -8.016 21.736 1.00 83.31 137 ASP A O 1
ATOM 1068 N N . LYS A 1 138 ? -18.067 -9.982 20.916 1.00 81.38 138 LYS A N 1
ATOM 1069 C CA . LYS A 1 138 ? -17.615 -10.838 22.020 1.00 81.38 138 LYS A CA 1
ATOM 1070 C C . LYS A 1 138 ? -16.106 -10.758 22.219 1.00 81.38 138 LYS A C 1
ATOM 1072 O O . LYS A 1 138 ? -15.642 -10.817 23.359 1.00 81.38 138 LYS A O 1
ATOM 1077 N N . ASP A 1 139 ? -15.350 -10.558 21.143 1.00 81.69 139 ASP A N 1
ATOM 1078 C CA . ASP A 1 139 ? -13.898 -10.408 21.218 1.00 81.69 139 ASP A CA 1
ATOM 1079 C C . ASP A 1 139 ? -13.507 -9.147 21.996 1.00 81.69 139 ASP A C 1
ATOM 1081 O O . ASP A 1 139 ? -12.603 -9.189 22.833 1.00 81.69 139 ASP A O 1
ATOM 1085 N N . ILE A 1 140 ? -14.230 -8.040 21.801 1.00 82.12 140 ILE A N 1
ATOM 1086 C CA . ILE A 1 140 ? -14.002 -6.800 22.552 1.00 82.12 140 ILE A CA 1
ATOM 1087 C C . ILE A 1 140 ? -14.396 -6.973 24.017 1.00 82.12 140 ILE A C 1
ATOM 1089 O O . ILE A 1 140 ? -13.653 -6.537 24.895 1.00 82.12 140 ILE A O 1
ATOM 1093 N N . ILE A 1 141 ? -15.529 -7.626 24.287 1.00 82.38 141 ILE A N 1
ATOM 1094 C CA . ILE A 1 141 ? -15.981 -7.898 25.658 1.00 82.38 141 ILE A CA 1
ATOM 1095 C C . ILE A 1 141 ? -14.912 -8.709 26.399 1.00 82.38 141 ILE A C 1
ATOM 1097 O O . ILE A 1 141 ? -14.500 -8.320 27.488 1.00 82.38 141 ILE A O 1
ATOM 1101 N N . SER A 1 142 ? -14.385 -9.768 25.773 1.00 83.19 142 SER A N 1
ATOM 1102 C CA . SER A 1 142 ? -13.311 -10.586 26.349 1.00 83.19 142 SER A CA 1
ATOM 1103 C C . SER A 1 142 ? -12.033 -9.782 26.608 1.00 83.19 142 SER A C 1
ATOM 1105 O O . SER A 1 142 ? -11.378 -9.954 27.635 1.00 83.19 142 SER A O 1
ATOM 1107 N N . LEU A 1 143 ? -11.690 -8.867 25.698 1.00 82.31 143 LEU A N 1
ATOM 1108 C CA . LEU A 1 143 ? -10.497 -8.039 25.800 1.00 82.31 143 LEU A CA 1
ATOM 1109 C C . LEU A 1 143 ? -10.628 -7.030 26.943 1.00 82.31 143 LEU A C 1
ATOM 1111 O O . LEU A 1 143 ? -9.675 -6.838 27.690 1.00 82.31 143 LEU A O 1
ATOM 1115 N N . VAL A 1 144 ? -11.807 -6.435 27.124 1.00 81.50 144 VAL A N 1
ATOM 1116 C CA . VAL A 1 144 ? -12.075 -5.533 28.249 1.00 81.50 144 VAL A CA 1
ATOM 1117 C C . VAL A 1 144 ? -12.111 -6.283 29.572 1.00 81.50 144 VAL A C 1
ATOM 1119 O O . VAL A 1 144 ? -11.525 -5.801 30.536 1.00 81.50 144 VAL A O 1
ATOM 1122 N N . SER A 1 145 ? -12.726 -7.468 29.620 1.00 80.19 145 SER A N 1
ATOM 1123 C CA . SER A 1 145 ? -12.697 -8.306 30.821 1.00 80.19 145 SER A CA 1
ATOM 1124 C C . SER A 1 145 ? -11.266 -8.626 31.245 1.00 80.19 145 SER A C 1
ATOM 1126 O O . SER A 1 145 ? -10.962 -8.489 32.422 1.00 80.19 145 SER A O 1
ATOM 1128 N N . ARG A 1 146 ? -10.387 -8.957 30.289 1.00 81.62 146 ARG A N 1
ATOM 1129 C CA . ARG A 1 146 ? -8.960 -9.206 30.541 1.00 81.62 146 ARG A CA 1
ATOM 1130 C C . ARG A 1 146 ? -8.201 -7.963 30.995 1.00 81.62 146 ARG A C 1
ATOM 1132 O O . ARG A 1 146 ? -7.373 -8.047 31.888 1.00 81.62 146 ARG A O 1
ATOM 1139 N N . LEU A 1 147 ? -8.470 -6.805 30.388 1.00 79.06 147 LEU A N 1
ATOM 1140 C CA . LEU A 1 147 ? -7.856 -5.534 30.801 1.00 79.06 147 LEU A CA 1
ATOM 1141 C C . LEU A 1 147 ? -8.280 -5.102 32.211 1.00 79.06 147 LEU A C 1
ATOM 1143 O O . LEU A 1 147 ? -7.566 -4.334 32.845 1.00 79.06 147 LEU A O 1
ATOM 1147 N N . ALA A 1 148 ? -9.438 -5.563 32.677 1.00 76.12 148 ALA A N 1
ATOM 1148 C CA . ALA A 1 148 ? -9.975 -5.270 33.998 1.00 76.12 148 ALA A CA 1
ATOM 1149 C C . ALA A 1 148 ? -9.716 -6.394 35.024 1.00 76.12 148 ALA A C 1
ATOM 1151 O O . ALA A 1 148 ? -10.278 -6.344 36.114 1.00 76.12 148 ALA A O 1
ATOM 1152 N N . GLU A 1 149 ? -8.884 -7.400 34.713 1.00 71.19 149 GLU A N 1
ATOM 1153 C CA . GLU A 1 149 ? -8.504 -8.452 35.677 1.00 71.19 149 GLU A CA 1
ATOM 1154 C C . GLU A 1 149 ? -7.750 -7.881 36.890 1.00 71.19 149 GLU A C 1
ATOM 1156 O O . GLU A 1 149 ? -7.896 -8.398 37.996 1.00 71.19 149 GLU A O 1
ATOM 1161 N N . ASP A 1 150 ? -7.008 -6.785 36.701 1.00 68.81 150 ASP A N 1
ATOM 1162 C CA . ASP A 1 150 ? -6.247 -6.118 37.765 1.00 68.81 150 ASP A CA 1
ATOM 1163 C C . ASP A 1 150 ? -7.131 -5.292 38.728 1.00 68.81 150 ASP A C 1
ATOM 1165 O O . ASP A 1 150 ? -6.696 -4.967 39.832 1.00 68.81 150 ASP A O 1
ATOM 1169 N N . ASP A 1 151 ? -8.366 -4.956 38.332 1.00 71.56 151 ASP A N 1
ATOM 1170 C CA . ASP A 1 151 ? -9.335 -4.189 39.132 1.00 71.56 151 ASP A CA 1
ATOM 1171 C C . ASP A 1 151 ? -10.762 -4.738 38.909 1.00 71.56 151 ASP A C 1
ATOM 1173 O O . ASP A 1 151 ? -11.546 -4.179 38.128 1.00 71.56 151 ASP A O 1
ATOM 1177 N N . PRO A 1 152 ? -11.108 -5.868 39.557 1.00 63.53 152 PRO A N 1
ATOM 1178 C CA . PRO A 1 152 ? -12.378 -6.554 39.334 1.00 63.53 152 PRO A CA 1
ATOM 1179 C C . 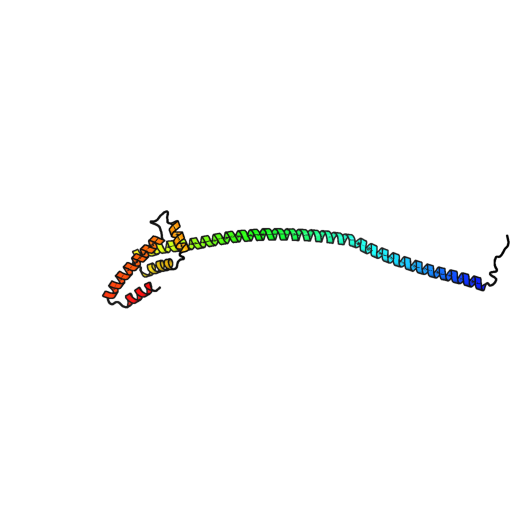PRO A 1 152 ? -13.602 -5.709 39.723 1.00 63.53 152 PRO A C 1
ATOM 1181 O O . PRO A 1 152 ? -14.653 -5.859 39.097 1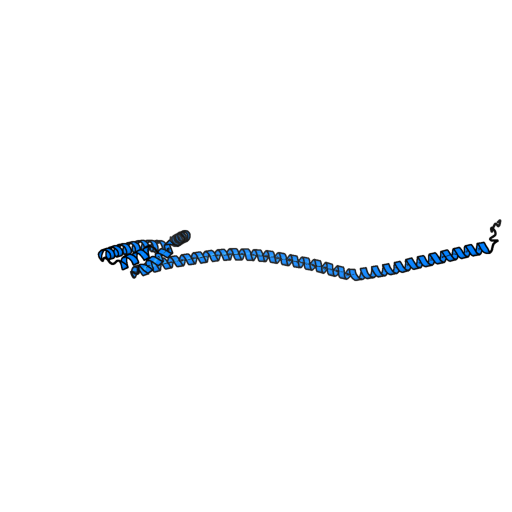.00 63.53 152 PRO A O 1
ATOM 1184 N N . ASP A 1 153 ? -13.466 -4.781 40.677 1.00 63.91 153 ASP A N 1
ATOM 1185 C CA . ASP A 1 153 ? -14.550 -3.884 41.113 1.00 63.91 153 ASP A CA 1
ATOM 1186 C C . ASP A 1 153 ? -14.890 -2.812 40.064 1.00 63.91 153 ASP A C 1
ATOM 1188 O O . ASP A 1 153 ? -16.000 -2.274 40.041 1.00 63.91 153 ASP A O 1
ATOM 1192 N N . ASN A 1 154 ? -13.959 -2.512 39.157 1.00 68.88 154 ASN A N 1
ATOM 1193 C CA . ASN A 1 154 ? -14.132 -1.535 38.084 1.00 68.88 154 ASN A CA 1
ATOM 1194 C C . ASN A 1 154 ? -14.338 -2.194 36.715 1.00 68.88 154 ASN A C 1
ATOM 1196 O O . ASN A 1 154 ? -14.223 -1.541 35.673 1.00 68.88 154 ASN A O 1
ATOM 1200 N N . ASN A 1 155 ? -14.639 -3.494 36.693 1.00 80.44 155 ASN A N 1
ATOM 1201 C CA . ASN A 1 155 ? -14.878 -4.207 35.454 1.00 80.44 155 ASN A CA 1
ATOM 1202 C C . ASN A 1 155 ? -16.220 -3.759 34.838 1.00 80.44 155 ASN A C 1
ATOM 1204 O O . ASN A 1 155 ? -17.294 -4.042 35.390 1.00 80.44 155 ASN A O 1
ATOM 1208 N N . PRO A 1 156 ? -16.202 -3.085 33.671 1.00 79.06 156 PRO A N 1
ATOM 1209 C CA . PRO A 1 156 ? -17.420 -2.572 33.058 1.00 79.06 156 PRO A CA 1
ATOM 1210 C C . PRO A 1 156 ? -18.336 -3.701 32.573 1.00 79.06 156 PRO A C 1
ATOM 1212 O O . PRO A 1 156 ? -19.543 -3.501 32.505 1.00 79.06 156 PRO A O 1
ATOM 1215 N N . VAL A 1 157 ? -17.798 -4.893 32.283 1.00 81.94 157 VAL A N 1
ATOM 1216 C CA . VAL A 1 157 ? -18.588 -6.060 31.857 1.00 81.94 157 VAL A CA 1
ATOM 1217 C C . VAL A 1 157 ? -19.388 -6.629 33.024 1.00 81.94 157 VAL A C 1
ATOM 1219 O O . VAL A 1 157 ? -20.575 -6.904 32.865 1.00 81.94 157 VAL A O 1
ATOM 1222 N N . ILE A 1 158 ? -18.766 -6.753 34.201 1.00 81.75 158 ILE A N 1
ATOM 1223 C CA . ILE A 1 158 ? -19.454 -7.197 35.423 1.00 81.75 158 ILE A CA 1
ATOM 1224 C C . ILE A 1 158 ? -20.532 -6.177 35.791 1.00 81.75 158 ILE A C 1
ATOM 1226 O O . ILE A 1 158 ? -21.695 -6.539 35.939 1.00 81.75 158 ILE A O 1
ATOM 1230 N N . THR A 1 159 ? -20.175 -4.888 35.794 1.00 82.06 159 THR A N 1
ATOM 1231 C CA . THR A 1 159 ? -21.124 -3.801 36.074 1.00 82.06 159 THR A CA 1
ATOM 1232 C C . THR A 1 159 ? -22.318 -3.824 35.116 1.00 82.06 159 THR A C 1
ATOM 1234 O O . THR A 1 159 ? -23.452 -3.673 35.557 1.00 82.06 159 THR A O 1
ATOM 1237 N N . LEU A 1 160 ? -22.100 -4.026 33.811 1.00 82.75 160 LEU A N 1
ATOM 1238 C CA . LEU A 1 160 ? -23.180 -4.097 32.820 1.00 82.75 160 LEU A CA 1
ATOM 1239 C C . LEU A 1 160 ? -24.068 -5.327 32.998 1.00 82.75 160 LEU A C 1
ATOM 1241 O O . LEU A 1 160 ? -25.284 -5.209 32.862 1.00 82.75 160 LEU A O 1
ATOM 1245 N N . ASN A 1 161 ? -23.485 -6.479 33.327 1.00 83.31 161 ASN A N 1
ATOM 1246 C CA . ASN A 1 161 ? -24.245 -7.690 33.617 1.00 83.31 161 ASN A CA 1
ATOM 1247 C C . ASN A 1 161 ? -25.099 -7.519 34.885 1.00 83.31 161 ASN A C 1
ATOM 1249 O O . ASN A 1 161 ? -26.280 -7.861 34.887 1.00 83.31 161 ASN A O 1
ATOM 1253 N N . ASP A 1 162 ? -24.551 -6.904 35.932 1.00 83.62 162 ASP A N 1
ATOM 1254 C CA . ASP A 1 162 ? -25.289 -6.601 37.162 1.00 83.62 162 ASP A CA 1
ATOM 1255 C C . ASP A 1 162 ? -26.398 -5.573 36.915 1.00 83.62 162 ASP A C 1
ATOM 1257 O O . ASP A 1 162 ? -27.525 -5.723 37.400 1.00 83.62 162 ASP A O 1
ATOM 1261 N N . CYS A 1 163 ? -26.114 -4.552 36.100 1.00 80.38 163 CYS A N 1
ATOM 1262 C CA . CYS A 1 163 ? -27.108 -3.585 35.649 1.00 80.38 163 CYS A CA 1
ATOM 1263 C C . CYS A 1 163 ? -28.224 -4.272 34.853 1.00 80.38 163 CYS A C 1
ATOM 1265 O O . CYS A 1 163 ? -29.391 -3.976 35.083 1.00 80.38 163 CYS A O 1
ATOM 1267 N N . GLN A 1 164 ? -27.900 -5.219 33.969 1.00 81.81 164 GLN A N 1
ATOM 1268 C CA . GLN A 1 164 ? -28.884 -5.996 33.214 1.00 81.81 164 GLN A CA 1
ATOM 1269 C C . GLN A 1 164 ? -29.787 -6.823 34.140 1.00 81.81 164 GLN A C 1
ATOM 1271 O O . GLN A 1 164 ? -31.007 -6.785 33.987 1.00 81.81 164 GLN A O 1
ATOM 1276 N N . GLN A 1 165 ? -29.219 -7.543 35.112 1.00 83.00 165 GLN A N 1
ATOM 1277 C CA . GLN A 1 165 ? -30.006 -8.324 36.077 1.00 83.00 165 GLN A CA 1
ATOM 1278 C C . GLN A 1 165 ? -30.915 -7.424 36.924 1.00 83.00 165 GLN A C 1
ATOM 1280 O O . GLN A 1 165 ? -32.089 -7.734 37.136 1.00 83.00 165 GLN A O 1
ATOM 1285 N N . THR A 1 166 ? -30.392 -6.279 37.367 1.00 80.75 166 THR A N 1
ATOM 1286 C CA . THR A 1 166 ? -31.148 -5.296 38.153 1.00 80.75 166 THR A CA 1
ATOM 1287 C C . THR A 1 166 ? -32.277 -4.679 37.330 1.00 80.75 166 THR A C 1
ATOM 1289 O O . THR A 1 166 ? -33.409 -4.604 37.804 1.00 80.75 166 THR A O 1
ATOM 1292 N N . LEU A 1 167 ? -32.000 -4.313 36.076 1.00 80.12 167 LEU A N 1
ATOM 1293 C CA . LEU A 1 167 ? -32.991 -3.802 35.134 1.00 80.12 167 LEU A CA 1
ATOM 1294 C C . LEU A 1 167 ? -34.112 -4.824 34.915 1.00 80.12 167 LEU A C 1
ATOM 1296 O O . LEU A 1 167 ? -35.278 -4.467 35.030 1.00 80.12 167 LEU A O 1
ATOM 1300 N N . LEU A 1 168 ? -33.779 -6.094 34.656 1.00 79.00 168 LEU A N 1
ATOM 1301 C CA . LEU A 1 168 ? -34.771 -7.159 34.478 1.00 79.00 168 LEU A CA 1
ATOM 1302 C C . LEU A 1 168 ? -35.657 -7.315 35.713 1.00 79.00 168 LEU A C 1
ATOM 1304 O O . LEU A 1 168 ? -36.875 -7.401 35.583 1.00 79.00 168 LEU A O 1
ATOM 1308 N N . LYS A 1 169 ? -35.065 -7.298 36.910 1.00 81.62 169 LYS A N 1
ATOM 1309 C CA . LYS A 1 169 ? -35.820 -7.391 38.160 1.00 81.62 169 LYS A CA 1
ATOM 1310 C C . LYS A 1 169 ? -36.764 -6.200 38.348 1.00 81.62 169 LYS A C 1
ATOM 1312 O O . LYS A 1 169 ? -37.943 -6.409 38.606 1.00 81.62 169 LYS A O 1
ATOM 1317 N N . MET A 1 170 ? -36.279 -4.973 38.151 1.00 77.31 170 MET A N 1
ATOM 1318 C CA . MET A 1 170 ? -37.099 -3.759 38.260 1.00 77.31 170 MET A CA 1
ATOM 1319 C C . MET A 1 170 ? -38.212 -3.715 37.210 1.00 77.31 170 MET A C 1
ATOM 1321 O O . MET A 1 170 ? -39.319 -3.280 37.507 1.00 77.31 170 MET A O 1
ATOM 1325 N N . ILE A 1 171 ? -37.935 -4.175 35.989 1.00 74.12 171 ILE A N 1
ATOM 1326 C CA . ILE A 1 171 ? -38.919 -4.285 34.909 1.00 74.12 171 ILE A CA 1
ATOM 1327 C C . ILE A 1 171 ? -39.994 -5.308 35.279 1.00 74.12 171 ILE A C 1
ATOM 1329 O O . ILE A 1 171 ? -41.166 -4.992 35.122 1.00 74.12 171 ILE A O 1
ATOM 1333 N N . ILE A 1 172 ? -39.635 -6.486 35.801 1.00 77.56 172 ILE A N 1
ATOM 1334 C CA . ILE A 1 172 ? -40.605 -7.505 36.241 1.00 77.56 172 ILE A CA 1
ATOM 1335 C C . ILE A 1 172 ? -41.459 -6.977 37.400 1.00 77.56 172 ILE A C 1
ATOM 1337 O O . ILE A 1 172 ? -42.681 -7.051 37.337 1.00 77.56 172 ILE A O 1
ATOM 1341 N N . GLU A 1 173 ? -40.843 -6.364 38.413 1.00 79.31 173 GLU A N 1
ATOM 1342 C CA . GLU A 1 173 ? -41.566 -5.768 39.545 1.00 79.31 173 GLU A CA 1
ATOM 1343 C C . GLU A 1 173 ? -42.526 -4.660 39.080 1.00 79.31 173 GLU A C 1
ATOM 1345 O O . GLU A 1 173 ? -43.684 -4.609 39.496 1.00 79.31 173 GLU A O 1
ATOM 1350 N N . LYS A 1 174 ? -42.082 -3.797 38.157 1.00 73.69 174 LYS A N 1
ATOM 1351 C CA . LYS A 1 174 ? -42.931 -2.767 37.545 1.00 73.69 174 LYS A CA 1
ATOM 1352 C C . LYS A 1 174 ? -44.036 -3.371 36.688 1.00 73.69 174 LYS A C 1
ATOM 1354 O O . LYS A 1 174 ? -45.155 -2.871 36.707 1.00 73.69 174 LYS A O 1
ATOM 1359 N N . PHE A 1 175 ? -43.746 -4.433 35.948 1.00 71.12 175 PHE A N 1
ATOM 1360 C CA . PHE A 1 175 ? -44.718 -5.138 35.124 1.00 71.12 175 PHE A CA 1
ATOM 1361 C C . PHE A 1 175 ? -45.835 -5.742 35.980 1.00 71.12 175 PHE A C 1
ATOM 1363 O O . PHE A 1 175 ? -47.007 -5.528 35.675 1.00 71.12 175 PHE A O 1
ATOM 1370 N N . ASP A 1 176 ? -45.492 -6.387 37.096 1.00 75.25 176 ASP A N 1
ATOM 1371 C CA . ASP A 1 176 ? -46.459 -6.929 38.053 1.00 75.25 176 ASP A CA 1
ATOM 1372 C C . ASP A 1 176 ? -47.312 -5.813 38.689 1.00 75.25 176 ASP A C 1
ATOM 1374 O O . ASP A 1 176 ? -48.536 -5.939 38.790 1.00 75.25 176 ASP A O 1
ATOM 1378 N N . GLU A 1 177 ? -46.706 -4.667 39.033 1.00 74.69 177 GLU A N 1
ATOM 1379 C CA . GLU A 1 177 ? -47.435 -3.472 39.492 1.00 74.69 177 GLU A CA 1
ATOM 1380 C C . GLU A 1 177 ? -48.414 -2.928 38.435 1.00 74.69 177 GLU A C 1
ATOM 1382 O O . GLU A 1 177 ? -49.517 -2.490 38.780 1.00 74.69 177 GLU A O 1
ATOM 1387 N N . PHE A 1 178 ? -48.031 -2.927 37.155 1.00 67.88 178 PHE A N 1
ATOM 1388 C CA . PHE A 1 178 ? -48.876 -2.435 36.063 1.00 67.88 178 PHE A CA 1
ATOM 1389 C C . PHE A 1 178 ? -49.992 -3.414 35.687 1.00 67.88 178 PHE A C 1
ATOM 1391 O O . PHE A 1 178 ? -51.092 -2.965 35.353 1.00 67.88 178 PHE A O 1
ATOM 1398 N N . ILE A 1 179 ? -49.759 -4.725 35.812 1.00 71.00 179 ILE A N 1
ATOM 1399 C CA . ILE A 1 179 ? -50.800 -5.753 35.679 1.00 71.00 179 ILE A CA 1
ATOM 1400 C C . ILE A 1 179 ? -51.858 -5.572 36.767 1.00 71.00 179 ILE A C 1
ATOM 1402 O O . ILE A 1 179 ? -53.048 -5.547 36.461 1.00 71.00 179 ILE A O 1
ATOM 1406 N N . LEU A 1 180 ? -51.441 -5.372 38.022 1.00 70.06 180 LEU A N 1
ATOM 1407 C CA . LEU A 1 180 ? -52.359 -5.141 39.143 1.00 70.06 180 LEU A CA 1
ATOM 1408 C C . LEU A 1 180 ? -53.191 -3.859 38.979 1.00 70.06 180 LEU A C 1
ATOM 1410 O O . LEU A 1 180 ? -54.317 -3.785 39.470 1.00 70.06 180 LEU A O 1
ATOM 1414 N N . LYS A 1 181 ? -52.652 -2.852 38.284 1.00 71.81 181 LYS A N 1
ATOM 1415 C CA . LYS A 1 181 ? -53.325 -1.573 38.007 1.00 71.81 181 LYS A CA 1
ATOM 1416 C C . LYS A 1 181 ? -54.121 -1.550 36.694 1.00 71.81 181 LYS A C 1
ATOM 1418 O O . LYS A 1 181 ? -54.756 -0.535 36.422 1.00 71.81 181 LYS A O 1
ATOM 1423 N N . HIS A 1 182 ? -54.120 -2.635 35.910 1.00 62.53 182 HIS A N 1
ATOM 1424 C CA . HIS A 1 182 ? -54.775 -2.729 34.594 1.00 62.53 182 HIS A CA 1
ATOM 1425 C C . HIS A 1 182 ? -54.410 -1.585 33.622 1.00 62.53 182 HIS A C 1
ATOM 1427 O O . HIS A 1 182 ? -55.249 -1.108 32.857 1.00 62.53 182 HIS A O 1
ATOM 1433 N N . ASP A 1 183 ? -53.154 -1.133 33.630 1.00 68.88 183 ASP A N 1
ATOM 1434 C CA . ASP A 1 183 ? -52.724 0.005 32.809 1.00 68.88 183 ASP A CA 1
ATOM 1435 C C . ASP A 1 183 ? -52.091 -0.457 31.482 1.00 68.88 183 ASP A C 1
ATOM 1437 O O . ASP A 1 183 ? -50.872 -0.590 31.346 1.00 68.88 183 ASP A O 1
ATOM 1441 N N . GLU A 1 184 ? -52.939 -0.731 30.482 1.00 68.62 184 GLU A N 1
ATOM 1442 C CA . GLU A 1 184 ? -52.539 -1.286 29.175 1.00 68.62 184 GLU A CA 1
ATOM 1443 C C . GLU A 1 184 ? -51.459 -0.463 28.456 1.00 68.62 184 GLU A C 1
ATOM 1445 O O . GLU A 1 184 ? -50.595 -1.022 27.777 1.00 68.62 184 GLU A O 1
ATOM 1450 N N . LYS A 1 185 ? -51.461 0.867 28.607 1.00 70.06 185 LYS A N 1
ATOM 1451 C CA . LYS A 1 185 ? -50.493 1.739 27.920 1.00 70.06 185 LYS A CA 1
ATOM 1452 C C . LYS A 1 185 ? -49.073 1.544 28.441 1.00 70.06 185 LYS A C 1
ATOM 1454 O O . LYS A 1 185 ? -48.136 1.483 27.646 1.00 70.06 185 LYS A O 1
ATOM 1459 N N . ASN A 1 186 ? -48.924 1.427 29.757 1.00 63.09 186 ASN A N 1
ATOM 1460 C CA . ASN A 1 186 ? -47.626 1.239 30.395 1.00 63.09 186 ASN A CA 1
ATOM 1461 C C . ASN A 1 186 ? -47.092 -0.182 30.173 1.00 63.09 186 ASN A C 1
ATOM 1463 O O . ASN A 1 186 ? -45.895 -0.346 29.961 1.00 63.09 186 ASN A O 1
ATOM 1467 N N . ILE A 1 187 ? -47.977 -1.182 30.089 1.00 66.50 187 ILE A N 1
ATOM 1468 C CA . ILE A 1 187 ? -47.628 -2.560 29.707 1.00 66.50 187 ILE A CA 1
ATOM 1469 C C . ILE A 1 187 ? -47.064 -2.612 28.276 1.00 66.50 187 ILE A C 1
ATOM 1471 O O . ILE A 1 187 ? -46.016 -3.216 28.045 1.00 66.50 187 ILE A O 1
ATOM 1475 N N . ILE A 1 188 ? -47.708 -1.940 27.313 1.00 67.25 188 ILE A N 1
ATOM 1476 C CA . ILE A 1 188 ? -47.233 -1.882 25.918 1.00 67.25 188 ILE A CA 1
ATOM 1477 C C . ILE A 1 188 ? -45.895 -1.131 25.807 1.00 67.25 188 ILE A C 1
ATOM 1479 O O . ILE A 1 188 ? -45.037 -1.525 25.016 1.00 67.25 188 ILE A O 1
ATOM 1483 N N . HIS A 1 189 ? -45.694 -0.064 26.588 1.00 66.25 189 HIS A N 1
ATOM 1484 C CA . HIS A 1 189 ? -44.425 0.676 26.619 1.00 66.25 189 HIS A CA 1
ATOM 1485 C C . HIS A 1 189 ? -43.281 -0.174 27.189 1.00 66.25 189 HIS A C 1
ATOM 1487 O O . HIS A 1 189 ? -42.216 -0.255 26.581 1.00 66.25 189 HIS A O 1
ATOM 1493 N N . LEU A 1 190 ? -43.528 -0.902 28.282 1.00 64.75 190 LEU A N 1
ATOM 1494 C CA . LEU A 1 190 ? -42.553 -1.826 28.871 1.00 64.75 190 LEU A CA 1
ATOM 1495 C C . LEU A 1 190 ? -42.163 -2.956 27.908 1.00 64.75 190 LEU A C 1
ATOM 1497 O O . LEU A 1 190 ? -40.990 -3.300 27.783 1.00 64.75 190 LEU A O 1
ATOM 1501 N N . LEU A 1 191 ? -43.141 -3.505 27.181 1.00 63.16 191 LEU A N 1
ATOM 1502 C CA . LEU A 1 191 ? -42.891 -4.516 26.153 1.00 63.16 191 LEU A CA 1
ATOM 1503 C C . LEU A 1 191 ? -42.053 -3.957 24.996 1.00 63.16 191 LEU A C 1
ATOM 1505 O O . LEU A 1 191 ? -41.190 -4.660 24.479 1.00 63.16 191 LEU A O 1
ATOM 1509 N N . LYS A 1 192 ? -42.239 -2.689 24.609 1.00 68.44 192 LYS A N 1
ATOM 1510 C CA . LYS A 1 192 ? -41.395 -2.051 23.586 1.00 68.44 192 LYS A CA 1
ATOM 1511 C C . LYS A 1 192 ? -39.936 -1.920 24.012 1.00 68.44 192 LYS A C 1
ATOM 1513 O O . LYS A 1 192 ? -39.073 -2.100 23.165 1.00 68.44 192 LYS A O 1
ATOM 1518 N N . ILE A 1 193 ? -39.669 -1.652 25.288 1.00 66.31 193 ILE A N 1
ATOM 1519 C CA . ILE A 1 193 ? -38.302 -1.611 25.828 1.00 66.31 193 ILE A CA 1
ATOM 1520 C C . ILE A 1 193 ? -37.635 -2.995 25.751 1.00 66.31 193 ILE A C 1
ATOM 1522 O O . ILE A 1 193 ? -36.434 -3.088 25.532 1.00 66.31 193 ILE A O 1
ATOM 1526 N N . PHE A 1 194 ? -38.406 -4.074 25.915 1.00 59.47 194 PHE A N 1
ATOM 1527 C CA . PHE A 1 194 ? -37.890 -5.447 25.908 1.00 59.47 194 PHE A CA 1
ATOM 1528 C C . PHE A 1 194 ? -37.591 -5.991 24.501 1.00 59.47 194 PHE A C 1
ATOM 1530 O O . PHE A 1 194 ? -36.731 -6.852 24.339 1.00 59.47 194 PHE A O 1
ATOM 1537 N N . PHE A 1 195 ? -38.329 -5.524 23.489 1.00 54.12 195 PHE A N 1
ATOM 1538 C CA . PHE A 1 195 ? -38.233 -6.012 22.107 1.00 54.12 195 PHE A CA 1
ATOM 1539 C C . PHE A 1 195 ? -37.374 -5.139 21.178 1.00 54.12 195 PHE A C 1
ATOM 1541 O O . PHE A 1 195 ? -37.312 -5.435 19.982 1.00 54.12 195 PHE A O 1
ATOM 1548 N N . TYR A 1 196 ? -36.742 -4.081 21.695 1.00 45.53 196 TYR A N 1
ATOM 1549 C CA . TYR A 1 196 ? -35.808 -3.241 20.941 1.00 45.53 196 TYR A CA 1
ATOM 1550 C C . TYR A 1 196 ? -34.364 -3.694 21.151 1.00 45.53 196 TYR A C 1
ATOM 1552 O O . TYR A 1 196 ? -33.648 -3.777 20.129 1.00 45.53 196 TYR A O 1
#